Protein AF-A0A5R1NRC0-F1 (afdb_monomer)

Radius of gyration: 34.68 Å; Cα contacts (8 Å, |Δi|>4): 394; chains: 1; bounding box: 68×66×114 Å

Solvent-accessible surface area (backbone atoms only — not comparable to full-atom values): 12672 Å² total; per-residue (Å²): 134,88,75,91,70,83,81,40,69,46,76,45,58,54,57,31,54,65,39,65,62,16,72,41,76,51,77,46,78,46,78,45,78,41,76,35,96,76,67,74,40,77,55,42,42,22,35,49,55,81,31,32,69,34,73,36,71,48,53,40,70,75,33,79,41,81,91,32,34,34,34,31,32,31,43,13,4,52,9,60,59,2,31,29,40,38,41,43,49,91,81,19,25,36,34,85,92,64,56,60,35,41,42,29,32,29,48,12,4,42,13,36,51,5,33,31,39,37,40,40,41,38,39,60,45,76,35,80,59,82,79,74,79,76,77,73,79,74,78,74,78,76,77,78,81,77,90,72,83,88,80,84,89,82,83,88,86,90,82,87,81,89,82,88,82,88,88,80,89,88,84,83,88,87,80,87,83,86,85,85,86,88,86,85,88,86,83,78,81,82,79,78,84,82,81,89,82,82,84,84,88,78,136

pLDDT: mean 78.96, std 20.31, range [40.03, 98.5]

Structure (mmCIF, N/CA/C/O backbone):
data_AF-A0A5R1NRC0-F1
#
_entry.id   AF-A0A5R1NRC0-F1
#
loop_
_atom_site.group_PDB
_atom_site.id
_atom_site.type_symbol
_atom_s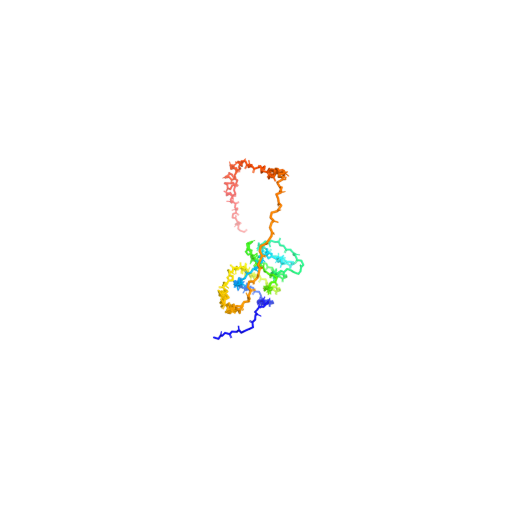ite.label_atom_id
_atom_site.label_alt_id
_atom_site.label_comp_id
_atom_site.label_asym_id
_atom_site.label_entity_id
_atom_site.label_seq_id
_atom_site.pdbx_PDB_ins_code
_atom_site.Cartn_x
_atom_site.Cartn_y
_atom_site.Cartn_z
_atom_site.occupancy
_atom_site.B_iso_or_equiv
_atom_site.auth_seq_id
_atom_site.auth_comp_id
_atom_site.auth_asym_id
_atom_site.auth_atom_id
_atom_site.pdbx_PDB_model_num
ATOM 1 N N . MET A 1 1 ? -20.583 -19.880 -3.029 1.00 40.03 1 MET A N 1
ATOM 2 C CA . MET A 1 1 ? -19.470 -20.574 -2.352 1.00 40.03 1 MET A CA 1
ATOM 3 C C . MET A 1 1 ? -19.170 -19.819 -1.074 1.00 40.03 1 MET A C 1
ATOM 5 O O . MET A 1 1 ? -18.737 -18.682 -1.168 1.00 40.03 1 MET A O 1
ATOM 9 N N . ASN A 1 2 ? -19.466 -20.393 0.092 1.00 48.88 2 ASN A N 1
ATOM 10 C CA . ASN A 1 2 ? -19.013 -19.821 1.358 1.00 48.88 2 ASN A CA 1
ATOM 11 C C . ASN A 1 2 ? -17.625 -20.392 1.646 1.00 48.88 2 ASN A C 1
ATOM 13 O O . ASN A 1 2 ? -17.483 -21.589 1.883 1.00 48.88 2 ASN A O 1
ATOM 17 N N . SER A 1 3 ? -16.602 -19.547 1.548 1.00 69.50 3 SER A N 1
ATOM 18 C CA . SER A 1 3 ? -15.267 -19.880 2.034 1.00 69.50 3 SER A CA 1
ATOM 19 C C . SER A 1 3 ? -15.282 -19.736 3.552 1.00 69.50 3 SER A C 1
ATOM 21 O O . SER A 1 3 ? -15.473 -18.637 4.060 1.00 69.50 3 SER A O 1
ATOM 23 N N . SER A 1 4 ? -15.069 -20.828 4.284 1.00 74.94 4 SER A N 1
ATOM 24 C CA . SER A 1 4 ? -14.873 -20.808 5.742 1.00 74.94 4 SER A CA 1
ATOM 25 C C . SER A 1 4 ? -13.458 -20.370 6.145 1.00 74.94 4 SER A C 1
ATOM 27 O O . SER A 1 4 ? -13.125 -20.334 7.328 1.00 74.94 4 SER A O 1
ATOM 29 N N . LYS A 1 5 ? -12.602 -20.038 5.168 1.00 81.06 5 LYS A N 1
ATOM 30 C CA . LYS A 1 5 ? -11.246 -19.554 5.413 1.00 81.06 5 LYS A CA 1
ATOM 31 C C . LYS A 1 5 ? -11.250 -18.039 5.568 1.00 81.06 5 LYS A C 1
ATOM 33 O O . LYS A 1 5 ? -11.512 -17.315 4.609 1.00 81.06 5 LYS A O 1
ATOM 38 N N . LEU A 1 6 ? -10.876 -17.586 6.762 1.00 85.12 6 LEU A N 1
ATOM 39 C CA . LEU A 1 6 ? -10.580 -16.187 7.035 1.00 85.12 6 LEU A CA 1
ATOM 40 C C . LEU A 1 6 ? -9.359 -15.745 6.217 1.00 85.12 6 LEU A C 1
ATOM 42 O O . LEU A 1 6 ? -8.282 -16.342 6.313 1.00 85.12 6 LEU A O 1
ATOM 46 N N . ILE A 1 7 ? -9.524 -14.699 5.415 1.00 87.38 7 ILE A N 1
ATOM 47 C CA . ILE A 1 7 ? -8.417 -14.057 4.706 1.00 87.38 7 ILE A CA 1
ATOM 48 C C . ILE A 1 7 ? -7.731 -13.133 5.704 1.00 87.38 7 ILE A C 1
ATOM 50 O O . ILE A 1 7 ? -8.384 -12.276 6.279 1.00 87.38 7 ILE A O 1
ATOM 54 N N . ARG A 1 8 ? -6.430 -13.330 5.925 1.00 91.75 8 ARG A N 1
ATOM 55 C CA . ARG A 1 8 ? -5.613 -12.505 6.835 1.00 91.75 8 ARG A CA 1
ATOM 56 C C . ARG A 1 8 ? -4.535 -11.707 6.119 1.00 91.75 8 ARG A C 1
ATOM 58 O O . ARG A 1 8 ? -3.976 -10.776 6.680 1.00 91.75 8 ARG A O 1
ATOM 65 N N . THR A 1 9 ? -4.239 -12.072 4.880 1.00 93.75 9 THR A N 1
ATOM 66 C CA . THR A 1 9 ? -3.185 -11.440 4.099 1.00 93.75 9 THR A CA 1
ATOM 67 C C . THR A 1 9 ? -3.650 -11.310 2.671 1.00 93.75 9 THR A C 1
ATOM 69 O O . THR A 1 9 ? -4.117 -12.277 2.067 1.00 93.75 9 THR A O 1
ATOM 72 N N . ILE A 1 10 ? -3.498 -10.106 2.145 1.00 96.44 10 ILE A N 1
ATOM 73 C CA . ILE A 1 10 ? -3.761 -9.776 0.758 1.00 96.44 10 ILE A CA 1
ATOM 74 C C . ILE A 1 10 ? -2.426 -9.367 0.165 1.00 96.44 10 ILE A C 1
ATOM 76 O O . ILE A 1 10 ? -1.807 -8.401 0.601 1.00 96.44 10 ILE A O 1
ATOM 80 N N . THR A 1 11 ? -1.945 -10.153 -0.790 1.00 97.38 11 THR A N 1
ATOM 81 C CA . THR A 1 11 ? -0.729 -9.841 -1.535 1.00 97.38 11 THR A CA 1
ATOM 82 C C . THR A 1 11 ? -1.091 -9.716 -2.996 1.00 97.38 11 THR A C 1
ATOM 84 O O . THR A 1 11 ? -1.564 -10.686 -3.586 1.00 97.38 11 THR A O 1
ATOM 87 N N . GLN A 1 12 ? -0.892 -8.534 -3.570 1.00 96.44 12 GLN A N 1
ATOM 88 C CA . GLN A 1 12 ? -1.254 -8.295 -4.960 1.00 96.44 12 GLN A CA 1
ATOM 89 C C . GLN A 1 12 ? -0.226 -7.447 -5.679 1.00 96.44 12 GLN A C 1
ATOM 91 O O . GLN A 1 12 ? 0.368 -6.530 -5.121 1.00 96.44 12 GLN A O 1
ATOM 96 N N . CYS A 1 13 ? -0.022 -7.777 -6.945 1.00 97.75 13 CYS A N 1
ATOM 97 C CA . CYS A 1 13 ? 0.780 -6.997 -7.872 1.00 97.75 13 CYS A CA 1
ATOM 98 C C . CYS A 1 13 ? 2.249 -6.795 -7.506 1.00 97.75 13 CYS A C 1
ATOM 100 O O . CYS A 1 13 ? 2.949 -6.120 -8.246 1.00 97.75 13 CYS A O 1
ATOM 102 N N . ASN A 1 14 ? 2.754 -7.406 -6.439 1.00 97.81 14 ASN A N 1
ATOM 103 C CA . ASN A 1 14 ? 4.174 -7.350 -6.125 1.00 97.81 14 ASN A CA 1
ATOM 104 C C . ASN A 1 14 ? 5.013 -7.905 -7.287 1.00 97.81 14 ASN A C 1
ATOM 106 O O . ASN A 1 14 ? 4.701 -8.961 -7.834 1.00 97.81 14 ASN A O 1
ATOM 110 N N . GLY A 1 15 ? 6.080 -7.192 -7.649 1.00 96.75 15 GLY A N 1
ATOM 111 C CA . GLY A 1 15 ? 6.990 -7.562 -8.732 1.00 96.75 15 GLY A CA 1
ATOM 112 C C . GLY A 1 15 ? 6.410 -7.401 -10.140 1.00 96.75 15 GLY A C 1
ATOM 113 O O . GLY A 1 15 ? 6.991 -7.924 -11.095 1.00 96.75 15 GLY A O 1
ATOM 114 N N . SER A 1 16 ? 5.272 -6.722 -10.295 1.00 95.62 16 SER A N 1
ATOM 115 C CA . SER A 1 16 ? 4.565 -6.691 -11.578 1.00 95.62 16 SER A CA 1
ATOM 116 C C . SER A 1 16 ? 5.216 -5.750 -12.589 1.00 95.62 16 SER A C 1
ATOM 118 O O . SER A 1 16 ? 5.736 -4.695 -12.236 1.00 95.62 16 SER A O 1
ATOM 120 N N . ILE A 1 17 ? 5.157 -6.158 -13.862 1.00 88.12 17 ILE A N 1
ATOM 121 C CA . ILE A 1 17 ? 5.417 -5.347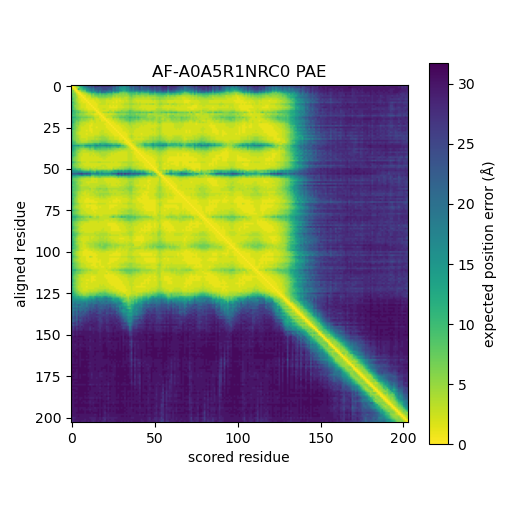 -15.067 1.00 88.12 17 ILE A CA 1
ATOM 122 C C . ILE A 1 17 ? 6.708 -4.511 -14.985 1.00 88.12 17 ILE A C 1
ATOM 124 O O . ILE A 1 17 ? 6.725 -3.310 -15.214 1.00 88.12 17 ILE A O 1
ATOM 128 N N . ASN A 1 18 ? 7.836 -5.167 -14.704 1.00 91.19 18 ASN A N 1
ATOM 129 C CA . ASN A 1 18 ? 9.167 -4.547 -14.665 1.00 91.19 18 ASN A CA 1
ATOM 130 C C . ASN A 1 18 ? 9.791 -4.351 -16.067 1.00 91.19 18 ASN A C 1
ATOM 132 O O . ASN A 1 18 ? 10.959 -4.658 -16.294 1.00 91.19 18 ASN A O 1
ATOM 136 N N . VAL A 1 19 ? 9.000 -3.860 -17.020 1.00 92.31 19 VAL A N 1
ATOM 137 C CA . VAL A 1 19 ? 9.433 -3.494 -18.379 1.00 92.31 19 VAL A CA 1
ATOM 138 C C . VAL A 1 19 ? 9.250 -1.992 -18.586 1.00 92.31 19 VAL A C 1
ATOM 140 O O . VAL A 1 19 ? 8.534 -1.351 -17.823 1.00 92.31 19 VAL A O 1
ATOM 143 N N . GLY A 1 20 ? 9.917 -1.405 -19.584 1.00 91.56 20 GLY A N 1
ATOM 144 C CA . GLY A 1 20 ? 9.724 0.015 -19.905 1.00 91.56 20 GLY A CA 1
ATOM 145 C C . GLY A 1 20 ? 8.289 0.309 -20.354 1.00 91.56 20 GLY A C 1
ATOM 146 O O . GLY A 1 20 ? 7.707 -0.488 -21.088 1.00 91.56 20 GLY A O 1
ATOM 147 N N . GLY A 1 21 ? 7.731 1.438 -19.913 1.00 90.25 21 GLY A N 1
ATOM 148 C CA . GLY A 1 21 ? 6.339 1.824 -20.166 1.00 90.25 21 GLY A CA 1
ATOM 149 C C . GLY A 1 21 ? 5.311 0.939 -19.454 1.00 90.25 21 GLY A C 1
ATOM 150 O O . GLY A 1 21 ? 4.176 0.836 -19.911 1.00 90.25 21 GLY A O 1
ATOM 151 N N . GLY A 1 22 ? 5.721 0.219 -18.407 1.00 92.12 22 GLY A N 1
ATOM 152 C CA . GLY A 1 22 ? 4.876 -0.726 -17.689 1.00 92.12 22 GLY A CA 1
ATOM 153 C C . GLY A 1 22 ? 3.960 -0.045 -16.677 1.00 92.12 22 GLY A C 1
ATOM 154 O O . GLY A 1 22 ? 4.415 0.783 -15.895 1.00 92.12 22 GLY A O 1
ATOM 155 N N . ASN A 1 23 ? 2.685 -0.438 -16.624 1.00 93.69 23 ASN A N 1
ATOM 156 C CA . ASN A 1 23 ? 1.719 0.161 -15.699 1.00 93.69 23 ASN A CA 1
ATOM 157 C C . ASN A 1 23 ? 1.153 -0.898 -14.751 1.00 93.69 23 ASN A C 1
ATOM 159 O O . ASN A 1 23 ? 0.483 -1.829 -15.189 1.00 93.69 23 ASN A O 1
ATOM 163 N N . THR A 1 24 ? 1.387 -0.734 -13.450 1.00 96.50 24 THR A N 1
ATOM 164 C CA . THR A 1 24 ? 0.819 -1.588 -12.399 1.00 96.50 24 THR A CA 1
ATOM 165 C C . THR A 1 24 ? -0.235 -0.787 -11.651 1.00 96.50 24 THR A C 1
ATOM 167 O O . THR A 1 24 ? 0.105 0.221 -11.038 1.00 96.50 24 THR A O 1
ATOM 170 N N . ILE A 1 25 ? -1.496 -1.227 -11.702 1.00 97.12 25 ILE A N 1
ATOM 171 C CA . ILE A 1 25 ? -2.630 -0.529 -11.079 1.00 97.12 25 ILE A CA 1
ATOM 172 C C . ILE A 1 25 ? -3.427 -1.513 -10.233 1.00 97.12 25 ILE A C 1
ATOM 174 O O . ILE A 1 25 ? -4.019 -2.445 -10.784 1.00 97.12 25 ILE A O 1
ATOM 178 N N . CYS A 1 26 ? -3.422 -1.341 -8.909 1.00 98.06 26 CYS A N 1
ATOM 179 C CA . CYS A 1 26 ? -4.012 -2.320 -7.995 1.00 98.06 26 CYS A CA 1
ATOM 180 C C . CYS A 1 26 ? -4.703 -1.669 -6.794 1.00 98.06 26 CYS A C 1
ATOM 182 O O . CYS A 1 26 ? -4.107 -0.901 -6.042 1.00 98.06 26 CYS A O 1
ATOM 184 N N . THR A 1 27 ? -5.968 -2.027 -6.580 1.00 97.88 27 THR A N 1
ATOM 185 C CA . THR A 1 27 ? -6.798 -1.489 -5.496 1.00 97.88 27 THR A CA 1
ATOM 186 C C . THR A 1 27 ? -7.242 -2.610 -4.571 1.00 97.88 27 THR A C 1
ATOM 188 O O . THR A 1 27 ? -7.680 -3.660 -5.036 1.00 97.88 27 THR A O 1
ATOM 191 N N . VAL A 1 28 ? -7.127 -2.392 -3.263 1.00 97.44 28 VAL A N 1
ATOM 192 C CA . VAL A 1 28 ? -7.665 -3.275 -2.224 1.00 97.44 28 VAL A CA 1
ATOM 193 C C . VAL A 1 28 ? -8.658 -2.507 -1.383 1.00 97.44 28 VAL A C 1
ATOM 195 O O . VAL A 1 28 ? -8.317 -1.485 -0.797 1.00 97.44 28 VAL A O 1
ATOM 198 N N . THR A 1 29 ? -9.857 -3.062 -1.263 1.00 96.12 29 THR A N 1
ATOM 199 C CA . THR A 1 29 ? -10.864 -2.613 -0.305 1.00 96.12 29 THR A CA 1
ATOM 200 C C . THR A 1 29 ? -11.254 -3.798 0.565 1.00 96.12 29 THR A C 1
ATOM 202 O O . THR A 1 29 ? -11.633 -4.855 0.057 1.00 96.12 29 THR A O 1
ATOM 205 N N . VAL A 1 30 ? -11.157 -3.632 1.882 1.00 95.25 30 VAL A N 1
ATOM 206 C CA . VAL A 1 30 ? -11.529 -4.646 2.872 1.00 95.25 30 VAL A CA 1
ATOM 207 C C . VAL A 1 30 ? -12.542 -4.058 3.836 1.00 95.25 30 VAL A C 1
ATOM 209 O O . VAL A 1 30 ? -12.252 -3.086 4.527 1.00 95.25 30 VAL A O 1
ATOM 212 N N . ASN A 1 31 ? -13.699 -4.708 3.933 1.00 92.88 31 ASN A N 1
ATOM 213 C CA . ASN A 1 31 ? -14.711 -4.419 4.940 1.00 92.88 31 ASN A CA 1
ATOM 214 C C . ASN A 1 31 ? -14.790 -5.603 5.895 1.00 92.88 31 ASN A C 1
ATOM 216 O O . ASN A 1 31 ? -15.276 -6.675 5.535 1.00 92.88 31 ASN A O 1
ATOM 220 N N . ASN A 1 32 ? -14.292 -5.414 7.108 1.00 88.94 32 ASN A N 1
ATOM 221 C CA . ASN A 1 32 ? -14.346 -6.419 8.148 1.00 88.94 32 ASN A CA 1
ATOM 222 C C . ASN A 1 32 ? -15.573 -6.181 9.030 1.00 88.94 32 ASN A C 1
ATOM 224 O O . ASN A 1 32 ? -15.642 -5.177 9.733 1.0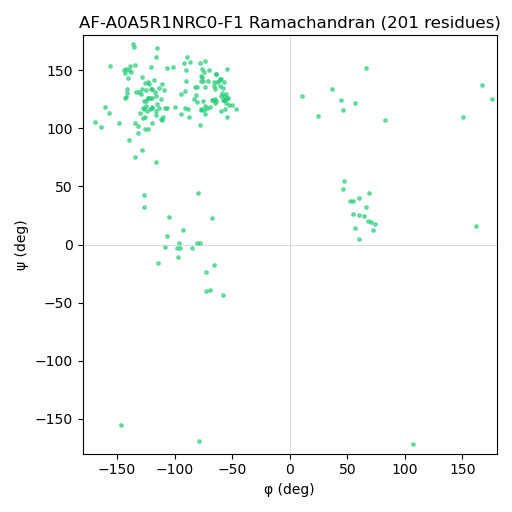0 88.94 32 ASN A O 1
ATOM 228 N N . HIS A 1 33 ? -16.545 -7.087 8.977 1.00 89.69 33 HIS A N 1
ATOM 229 C CA . HIS A 1 33 ? -17.748 -7.023 9.802 1.00 89.69 33 HIS A CA 1
ATOM 230 C C . HIS A 1 33 ? -17.574 -7.961 10.994 1.00 89.69 33 HIS A C 1
ATOM 232 O O . HIS A 1 33 ? -17.433 -9.170 10.811 1.00 89.69 33 HIS A O 1
ATOM 238 N N . ILE A 1 34 ? -17.597 -7.413 12.205 1.00 89.19 34 ILE A N 1
ATOM 239 C CA . ILE A 1 34 ? -17.367 -8.166 13.439 1.00 89.19 34 ILE A CA 1
ATOM 240 C C . ILE A 1 34 ? -18.590 -8.028 14.328 1.00 89.19 34 ILE A C 1
ATOM 242 O O . ILE A 1 34 ? -19.000 -6.918 14.643 1.00 89.19 34 ILE A O 1
ATOM 246 N N . THR A 1 35 ? -19.161 -9.147 14.758 1.00 89.50 35 THR A N 1
ATOM 247 C CA . THR A 1 35 ? -20.241 -9.175 15.751 1.00 89.50 35 THR A CA 1
ATOM 248 C C . THR A 1 35 ? -19.671 -9.301 17.161 1.00 89.50 35 THR A C 1
ATOM 250 O O . THR A 1 35 ? -18.852 -10.185 17.409 1.00 89.50 35 THR A O 1
ATOM 253 N N . GLY A 1 36 ? -20.146 -8.474 18.092 1.00 84.12 36 GLY A N 1
ATOM 254 C CA . GLY A 1 36 ? -19.697 -8.448 19.485 1.00 84.12 36 GLY A CA 1
ATOM 255 C C . GLY A 1 36 ? -18.843 -7.226 19.820 1.00 84.12 36 GLY A C 1
ATOM 256 O O . GLY A 1 36 ? -18.747 -6.277 19.045 1.00 84.12 36 GLY A O 1
ATOM 257 N N . ALA A 1 37 ? -18.249 -7.222 21.014 1.00 78.88 37 ALA A N 1
ATOM 258 C CA . ALA A 1 37 ? -17.363 -6.142 21.431 1.00 78.88 37 ALA A CA 1
ATOM 259 C C . ALA A 1 37 ? -16.023 -6.250 20.684 1.00 78.88 37 ALA A C 1
ATOM 261 O O . ALA A 1 37 ? -15.316 -7.245 20.818 1.00 78.88 37 ALA A O 1
ATOM 262 N N . THR A 1 38 ? -15.679 -5.223 19.912 1.00 88.25 38 THR A N 1
ATOM 263 C CA . THR A 1 38 ? -14.382 -5.079 19.236 1.00 88.25 38 THR A CA 1
ATOM 264 C C . THR A 1 38 ? -13.925 -3.630 19.337 1.00 88.25 38 THR A C 1
ATOM 266 O O . THR A 1 38 ? -14.745 -2.714 19.450 1.00 88.25 38 THR A O 1
ATOM 269 N N . THR A 1 39 ? -12.616 -3.415 19.294 1.00 89.12 39 THR A N 1
ATOM 270 C CA . THR A 1 39 ? -12.016 -2.085 19.237 1.00 89.12 39 THR A CA 1
ATOM 271 C C . THR A 1 39 ? -11.286 -1.923 17.910 1.00 89.12 39 THR A C 1
ATOM 273 O O . THR A 1 39 ? -10.367 -2.669 17.574 1.00 89.12 39 THR A O 1
ATOM 276 N N . ALA A 1 40 ? -11.707 -0.927 17.134 1.00 92.94 40 ALA A N 1
ATOM 277 C CA . ALA A 1 40 ? -11.003 -0.534 15.926 1.00 92.94 40 ALA A CA 1
ATOM 278 C C . ALA A 1 40 ? -9.832 0.389 16.287 1.00 92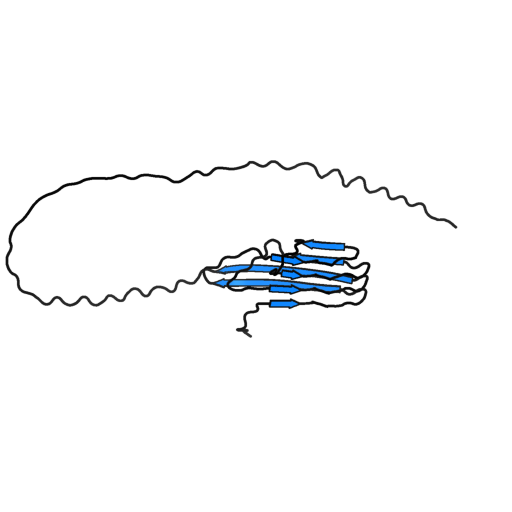.94 40 ALA A C 1
ATOM 280 O O . ALA A 1 40 ? -9.977 1.319 17.080 1.00 92.94 40 ALA A O 1
ATOM 281 N N . SER A 1 41 ? -8.678 0.138 15.683 1.00 94.94 41 SER A N 1
ATOM 282 C CA . SER A 1 41 ? -7.482 0.974 15.768 1.00 94.94 41 SER A CA 1
ATOM 283 C C . SER A 1 41 ? -7.082 1.459 14.372 1.00 94.94 41 SER A C 1
ATOM 285 O O .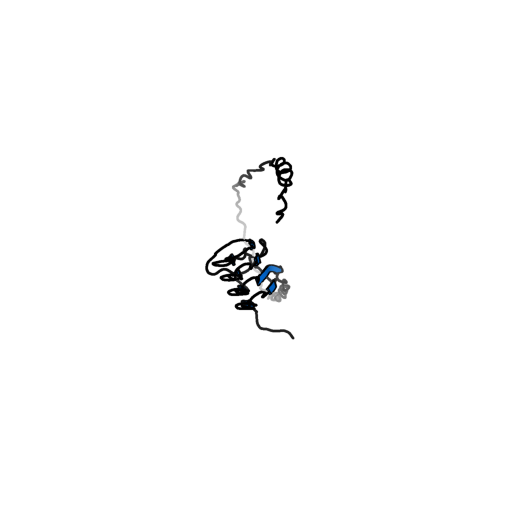 SER A 1 41 ? -7.377 0.772 13.390 1.00 94.94 41 SER A O 1
ATOM 287 N N . PRO A 1 42 ? -6.410 2.616 14.243 1.00 96.56 42 PRO A N 1
ATOM 288 C CA . PRO A 1 42 ? -5.879 3.069 12.961 1.00 96.56 42 PRO A CA 1
ATOM 289 C C . PRO A 1 42 ? -4.917 2.042 12.351 1.00 96.56 42 PRO A C 1
ATOM 291 O O . PRO A 1 42 ? -4.099 1.453 13.060 1.00 96.56 42 PRO A O 1
ATOM 294 N N . ALA A 1 43 ? -4.994 1.843 11.037 1.00 97.19 43 ALA A N 1
ATOM 295 C CA . ALA A 1 43 ? -4.032 1.018 10.317 1.00 97.19 43 ALA A CA 1
ATOM 296 C C . ALA A 1 43 ? -2.664 1.715 10.245 1.00 97.19 43 ALA A C 1
ATOM 298 O O . ALA A 1 43 ? -2.578 2.924 10.018 1.00 97.19 43 ALA A O 1
ATOM 299 N N . THR A 1 44 ? -1.583 0.950 10.392 1.00 97.88 44 THR A N 1
ATOM 300 C CA . THR A 1 44 ? -0.219 1.455 10.183 1.00 97.88 44 THR A CA 1
ATOM 301 C C . THR A 1 44 ? 0.207 1.275 8.729 1.00 97.88 44 THR A C 1
ATOM 303 O O . THR A 1 44 ? -0.246 0.352 8.044 1.00 97.88 44 THR A O 1
ATOM 306 N N . VAL A 1 45 ? 1.078 2.163 8.242 1.00 98.50 45 VAL A N 1
ATOM 307 C CA . VAL A 1 45 ? 1.468 2.223 6.827 1.00 98.50 45 VAL A CA 1
ATOM 308 C C . VAL A 1 45 ? 2.989 2.220 6.678 1.00 98.50 45 VAL A C 1
ATOM 310 O O . VAL A 1 45 ? 3.703 2.972 7.339 1.00 98.50 45 VAL A O 1
ATOM 313 N N . ASN A 1 46 ? 3.470 1.390 5.760 1.00 98.19 46 ASN A N 1
ATOM 314 C CA . ASN A 1 46 ? 4.834 1.380 5.261 1.00 98.19 46 ASN A CA 1
ATOM 315 C C . ASN A 1 46 ? 4.796 1.485 3.741 1.00 98.19 46 ASN A C 1
ATOM 317 O O . ASN A 1 46 ? 4.541 0.488 3.061 1.00 98.19 46 ASN A O 1
ATOM 321 N N . GLN A 1 47 ? 5.007 2.678 3.198 1.00 97.75 47 GLN A N 1
ATOM 322 C CA . GLN A 1 47 ? 4.941 2.850 1.757 1.00 97.75 47 GLN A CA 1
ATOM 323 C C . GLN A 1 47 ? 6.007 3.763 1.189 1.00 97.75 47 GLN A C 1
ATOM 325 O O . GLN A 1 47 ? 6.446 4.720 1.826 1.00 97.75 47 GLN A O 1
ATOM 330 N N . CYS A 1 48 ? 6.362 3.467 -0.059 1.00 96.88 48 CYS A N 1
ATOM 331 C CA . CYS A 1 48 ? 7.283 4.253 -0.870 1.00 96.88 48 CYS A CA 1
ATOM 332 C C . CYS A 1 48 ? 8.719 4.312 -0.339 1.00 96.88 48 CYS A C 1
ATOM 334 O O . CYS A 1 48 ? 9.485 5.216 -0.673 1.00 96.88 48 CYS A O 1
ATOM 336 N N . VAL A 1 49 ? 9.119 3.316 0.451 1.00 96.75 49 VAL A N 1
ATOM 337 C CA . VAL A 1 49 ? 10.509 3.154 0.873 1.00 96.75 49 VAL A CA 1
ATOM 338 C C . VAL A 1 49 ? 11.351 2.755 -0.337 1.00 96.75 49 VAL A C 1
ATOM 340 O O . VAL A 1 49 ? 11.141 1.699 -0.936 1.00 96.75 49 VAL A O 1
ATOM 343 N N . GLY A 1 50 ? 12.320 3.603 -0.690 1.00 95.00 50 GLY A N 1
ATOM 344 C CA . GLY A 1 50 ? 13.245 3.351 -1.799 1.00 95.00 50 GLY A CA 1
ATOM 345 C C . GLY A 1 50 ? 12.580 3.335 -3.179 1.00 95.00 50 GLY A C 1
ATOM 346 O O . GLY A 1 50 ? 13.010 2.560 -4.032 1.00 95.00 50 GLY A O 1
ATOM 347 N N . SER A 1 51 ? 11.529 4.135 -3.363 1.00 94.81 51 SER A N 1
ATOM 348 C CA . SER A 1 51 ? 10.747 4.260 -4.602 1.00 94.81 51 SER A CA 1
ATOM 349 C C . SER A 1 51 ? 10.876 5.648 -5.217 1.00 94.81 51 SER A C 1
ATOM 351 O O . SER A 1 51 ? 11.351 6.576 -4.562 1.00 94.81 51 SER A O 1
ATOM 353 N N . GLY A 1 52 ? 10.399 5.801 -6.455 1.00 81.50 52 GLY A N 1
ATOM 354 C CA . GLY A 1 52 ? 10.265 7.112 -7.093 1.00 81.50 52 GLY A CA 1
ATOM 355 C C . GLY A 1 52 ? 11.601 7.766 -7.431 1.00 81.50 52 GLY A C 1
ATOM 356 O O . GLY A 1 52 ? 11.779 8.960 -7.211 1.00 81.50 52 GLY A O 1
ATOM 357 N N . ALA A 1 53 ? 12.546 7.008 -7.994 1.00 77.31 53 ALA A N 1
ATOM 358 C CA . ALA A 1 53 ? 13.805 7.541 -8.533 1.00 77.31 53 ALA A CA 1
ATOM 359 C C . ALA A 1 53 ? 13.612 8.426 -9.798 1.00 77.31 53 ALA A C 1
ATOM 361 O O . ALA A 1 53 ? 14.516 8.556 -10.625 1.00 77.31 53 ALA A O 1
ATOM 362 N N . SER A 1 54 ? 12.421 8.991 -9.985 1.00 67.75 54 SER A N 1
ATOM 363 C CA . SER A 1 54 ? 11.850 9.402 -11.265 1.00 67.75 54 SER A CA 1
ATOM 364 C C . SER A 1 54 ? 10.970 10.660 -11.135 1.00 67.75 54 SER A C 1
ATOM 366 O O . SER A 1 54 ? 11.239 11.506 -10.287 1.00 67.75 54 SER A O 1
ATOM 368 N N . THR A 1 55 ? 10.011 10.868 -12.041 1.00 83.31 55 THR A N 1
ATOM 369 C CA . THR A 1 55 ? 9.330 12.154 -12.274 1.00 83.31 55 THR A CA 1
ATOM 370 C C . THR A 1 55 ? 8.345 12.553 -11.182 1.00 83.31 55 THR A C 1
ATOM 372 O O . THR A 1 55 ? 8.325 13.728 -10.812 1.00 83.31 55 THR A O 1
ATOM 375 N N . GLU A 1 56 ? 7.572 11.608 -10.647 1.00 92.25 56 GLU A N 1
ATOM 376 C CA . GLU A 1 56 ? 6.570 11.884 -9.617 1.00 92.25 56 GLU A CA 1
ATOM 377 C C . GLU A 1 56 ? 6.507 10.774 -8.559 1.00 92.25 56 GLU A C 1
ATOM 379 O O . GLU A 1 56 ? 6.475 9.580 -8.867 1.00 92.25 56 GLU A O 1
ATOM 384 N N . LEU A 1 57 ? 6.487 11.186 -7.288 1.00 95.12 57 LEU A N 1
ATOM 385 C CA . LEU A 1 57 ? 6.294 10.319 -6.130 1.00 95.12 57 LEU A CA 1
ATOM 386 C C . LEU A 1 57 ? 5.229 10.942 -5.226 1.00 95.12 57 LEU A C 1
ATOM 388 O O . LEU A 1 57 ? 5.512 11.880 -4.479 1.00 95.12 57 LEU A O 1
ATOM 392 N N . ASP A 1 58 ? 4.014 10.409 -5.285 1.00 95.88 58 ASP A N 1
ATOM 393 C CA . ASP A 1 58 ? 2.886 10.832 -4.462 1.00 95.88 58 ASP A CA 1
ATOM 394 C C . ASP A 1 58 ? 2.398 9.663 -3.605 1.00 95.88 58 ASP A C 1
ATOM 396 O O . ASP A 1 58 ? 1.745 8.724 -4.070 1.00 95.88 58 ASP A O 1
ATOM 400 N N . CYS A 1 59 ? 2.737 9.728 -2.319 1.00 96.62 59 CYS A N 1
ATOM 401 C CA . CYS A 1 59 ? 2.382 8.711 -1.347 1.00 96.62 59 CYS A CA 1
ATOM 402 C C . CYS A 1 59 ? 1.634 9.332 -0.176 1.00 96.62 59 CYS A C 1
ATOM 404 O O . CYS A 1 59 ? 2.175 10.162 0.557 1.00 96.62 59 CYS A O 1
ATOM 406 N N . VAL A 1 60 ? 0.393 8.895 0.034 1.00 96.44 60 VAL A N 1
ATOM 407 C CA . VAL A 1 60 ? -0.476 9.425 1.090 1.00 96.44 60 VAL A CA 1
ATOM 408 C C . VAL A 1 60 ? -1.031 8.285 1.943 1.00 96.44 60 VAL A C 1
ATOM 410 O O . VAL A 1 60 ? -1.751 7.454 1.400 1.00 96.44 60 VAL A O 1
ATOM 413 N N . PRO A 1 61 ? -0.724 8.215 3.250 1.00 96.81 61 PRO A N 1
ATOM 414 C CA . PRO A 1 61 ? 0.286 9.002 3.962 1.00 96.81 61 PRO A CA 1
ATOM 415 C C . PRO A 1 61 ? 1.711 8.493 3.669 1.00 96.81 61 PRO A C 1
ATOM 417 O O . PRO A 1 61 ? 1.931 7.290 3.557 1.00 96.81 61 PRO A O 1
ATOM 420 N N . LEU A 1 62 ? 2.711 9.373 3.584 1.00 95.25 62 LEU A N 1
ATOM 421 C CA . LEU A 1 62 ? 4.112 8.944 3.482 1.00 95.25 62 LEU A CA 1
ATOM 422 C C . LEU A 1 62 ? 4.616 8.512 4.865 1.00 95.25 62 LEU A C 1
ATOM 424 O O . LEU A 1 62 ? 4.880 9.361 5.713 1.00 95.25 62 LEU A O 1
ATOM 428 N N . GLN A 1 63 ? 4.705 7.204 5.107 1.00 95.88 63 GLN A N 1
ATOM 429 C CA . GLN A 1 63 ? 5.091 6.601 6.389 1.00 95.88 63 GLN A CA 1
ATOM 430 C C . GLN A 1 63 ? 5.966 5.361 6.152 1.00 95.88 63 GLN A C 1
ATOM 432 O O . GLN A 1 63 ? 5.812 4.685 5.136 1.00 95.88 63 GLN A O 1
ATOM 437 N N . ASN A 1 64 ? 6.863 5.054 7.094 1.00 96.19 64 ASN A N 1
ATOM 438 C CA . ASN A 1 64 ? 7.800 3.925 7.024 1.00 96.19 64 ASN A CA 1
ATOM 439 C C . ASN A 1 64 ? 7.725 3.023 8.270 1.00 96.19 64 ASN A C 1
ATOM 441 O O . ASN A 1 64 ? 8.744 2.625 8.836 1.00 96.19 64 ASN A O 1
ATOM 445 N N . THR A 1 65 ? 6.515 2.735 8.744 1.00 97.56 65 THR A N 1
ATOM 446 C CA . THR A 1 65 ? 6.336 1.962 9.975 1.00 97.56 65 THR A CA 1
ATOM 447 C C . THR A 1 65 ? 6.807 0.513 9.796 1.00 97.56 65 THR A C 1
ATOM 449 O O . THR A 1 65 ? 6.333 -0.199 8.917 1.00 97.56 65 THR A O 1
ATOM 452 N N . THR A 1 66 ? 7.721 0.039 10.642 1.00 96.19 66 THR A N 1
ATOM 453 C CA . THR A 1 66 ? 8.092 -1.386 10.679 1.00 96.19 66 THR A CA 1
ATOM 454 C C . THR A 1 66 ? 6.877 -2.239 11.052 1.00 96.19 66 THR A C 1
ATOM 456 O O . THR A 1 66 ? 6.079 -1.829 11.891 1.00 96.19 66 THR A O 1
ATOM 459 N N . ASP A 1 67 ? 6.727 -3.409 10.425 1.00 94.62 67 ASP A N 1
ATOM 460 C CA . ASP A 1 67 ? 5.603 -4.335 10.650 1.00 94.62 67 ASP A CA 1
ATOM 461 C C . ASP A 1 67 ? 4.218 -3.693 10.445 1.00 94.62 67 ASP A C 1
ATOM 463 O O . ASP A 1 67 ? 3.251 -3.969 11.158 1.00 94.62 67 ASP A O 1
ATOM 467 N N . ALA A 1 68 ? 4.121 -2.809 9.447 1.00 97.38 68 ALA A N 1
ATOM 468 C CA . ALA A 1 68 ? 2.887 -2.113 9.127 1.00 97.38 68 ALA A CA 1
ATOM 469 C C . ALA A 1 68 ? 1.761 -3.042 8.649 1.00 97.38 68 ALA A C 1
ATOM 471 O O . ALA A 1 68 ? 1.982 -4.003 7.908 1.00 97.38 68 ALA A O 1
ATOM 472 N N . THR A 1 69 ? 0.522 -2.671 8.982 1.00 97.69 69 THR A N 1
ATOM 473 C CA . THR A 1 69 ? -0.701 -3.300 8.466 1.00 97.69 69 THR A CA 1
ATOM 474 C C . THR A 1 69 ? -0.766 -3.237 6.940 1.00 97.69 69 THR A C 1
ATOM 476 O O . THR A 1 69 ? -1.112 -4.221 6.286 1.00 97.69 69 THR A O 1
ATOM 479 N N . VAL A 1 70 ? -0.425 -2.080 6.367 1.00 98.31 70 VAL A N 1
ATOM 480 C CA . VAL A 1 70 ? -0.360 -1.864 4.922 1.00 98.31 70 VAL A CA 1
ATOM 481 C C . VAL A 1 70 ? 1.086 -1.612 4.529 1.00 98.31 70 VAL A C 1
ATOM 483 O O . VAL A 1 70 ? 1.686 -0.627 4.948 1.00 98.31 70 VAL A O 1
ATOM 486 N N . THR A 1 71 ? 1.637 -2.489 3.698 1.00 98.44 71 THR A N 1
ATOM 487 C CA . THR A 1 71 ? 2.957 -2.333 3.091 1.00 98.44 71 THR A CA 1
ATOM 488 C C . THR A 1 71 ? 2.794 -2.221 1.582 1.00 98.44 71 THR A C 1
ATOM 490 O O . THR A 1 71 ? 2.416 -3.200 0.938 1.00 98.44 71 THR A O 1
ATOM 493 N N . GLN A 1 72 ? 3.060 -1.056 0.990 1.00 98.06 72 GLN A N 1
ATOM 494 C CA . GLN A 1 72 ? 2.838 -0.891 -0.446 1.00 98.06 72 GLN A CA 1
ATOM 495 C C . GLN A 1 72 ? 3.845 -0.009 -1.169 1.00 98.06 72 GLN A C 1
ATOM 497 O O . GLN A 1 72 ? 4.387 0.940 -0.616 1.00 98.06 72 GLN A O 1
ATOM 502 N N . CYS A 1 73 ? 4.063 -0.316 -2.445 1.00 97.69 73 CYS A N 1
ATOM 503 C CA . CYS A 1 73 ? 4.908 0.468 -3.341 1.00 97.69 73 CYS A CA 1
ATOM 504 C C . CYS A 1 73 ? 6.336 0.711 -2.846 1.00 97.69 73 CYS A C 1
ATOM 506 O O . CYS A 1 73 ? 6.937 1.708 -3.226 1.00 97.69 73 CYS A O 1
ATOM 508 N N . ASN A 1 74 ? 6.896 -0.151 -2.004 1.00 97.69 74 ASN A N 1
ATOM 509 C CA . ASN A 1 74 ? 8.308 -0.126 -1.648 1.00 97.69 74 ASN A CA 1
ATOM 510 C C . ASN A 1 74 ? 9.135 -0.656 -2.822 1.00 97.69 74 ASN A C 1
ATOM 512 O O . ASN A 1 74 ? 8.773 -1.658 -3.443 1.00 97.69 74 ASN A O 1
ATOM 516 N N . ASN A 1 75 ? 10.234 0.027 -3.134 1.00 97.00 75 ASN A N 1
ATOM 517 C CA . ASN A 1 75 ? 11.088 -0.241 -4.290 1.00 97.00 75 ASN A CA 1
ATOM 518 C C . ASN A 1 75 ? 10.340 -0.312 -5.636 1.00 97.00 75 ASN A C 1
ATOM 520 O O . ASN A 1 75 ? 10.664 -1.137 -6.492 1.00 97.00 75 ASN A O 1
ATOM 524 N N . ALA A 1 76 ? 9.337 0.540 -5.822 1.00 96.06 76 ALA A N 1
ATOM 525 C CA . ALA A 1 76 ? 8.517 0.593 -7.025 1.00 96.06 76 ALA A CA 1
ATOM 526 C C . ALA A 1 76 ? 8.860 1.824 -7.882 1.00 96.06 76 ALA A C 1
ATOM 528 O O . ALA A 1 76 ? 9.302 2.848 -7.355 1.00 96.06 76 ALA A O 1
ATOM 529 N N . GLY A 1 77 ? 8.653 1.725 -9.199 1.00 94.75 77 GLY A N 1
ATOM 530 C CA . GLY A 1 77 ? 8.816 2.856 -10.118 1.00 94.75 77 GLY A CA 1
ATOM 531 C C . GLY A 1 77 ? 10.224 3.458 -10.133 1.00 94.75 77 GLY A C 1
ATOM 532 O O . GLY A 1 77 ? 10.368 4.671 -10.161 1.00 94.75 77 GLY A O 1
ATOM 533 N N . ASN A 1 78 ? 11.280 2.641 -10.072 1.00 94.12 78 ASN A N 1
ATOM 534 C CA . ASN A 1 78 ? 12.660 3.152 -10.054 1.00 94.12 78 ASN A CA 1
ATOM 535 C C . ASN A 1 78 ? 13.253 3.441 -11.444 1.00 94.12 78 ASN A C 1
ATOM 537 O O . AS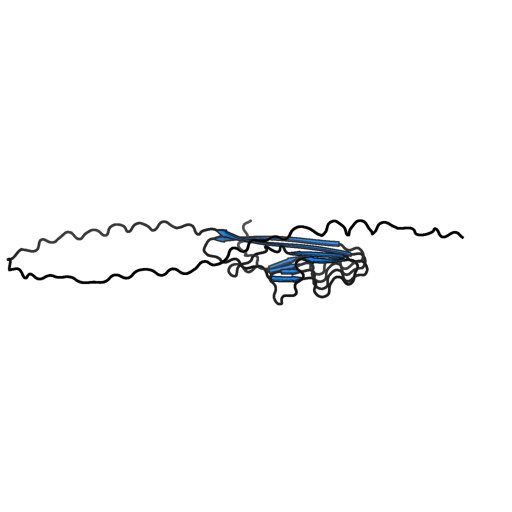N A 1 78 ? 14.391 3.896 -11.551 1.00 94.12 78 ASN A O 1
ATOM 541 N N . GLY A 1 79 ? 12.516 3.153 -12.517 1.00 92.06 79 GLY A N 1
ATOM 542 C CA . GLY A 1 79 ? 12.960 3.448 -13.874 1.00 92.06 79 GLY A CA 1
ATOM 543 C C . GLY A 1 79 ? 12.874 4.941 -14.192 1.00 92.06 79 GLY A C 1
ATOM 544 O O . GLY A 1 79 ? 11.989 5.642 -13.711 1.00 92.06 79 GLY A O 1
ATOM 545 N N . GLY A 1 80 ? 13.770 5.443 -15.046 1.00 90.88 80 GLY A N 1
ATOM 546 C CA . GLY A 1 80 ? 13.759 6.855 -15.446 1.00 90.88 80 GLY A CA 1
ATOM 547 C C . GLY A 1 80 ? 12.420 7.272 -16.067 1.00 90.88 80 GLY A C 1
ATOM 548 O O . GLY A 1 80 ? 11.942 6.612 -16.987 1.00 90.88 80 GLY A O 1
ATOM 549 N N . GLY A 1 81 ? 11.822 8.357 -15.566 1.00 90.19 81 GLY A N 1
ATOM 550 C CA . GLY A 1 81 ? 10.515 8.855 -16.018 1.00 90.19 81 GLY A CA 1
ATOM 551 C C . GLY A 1 81 ? 9.309 8.036 -15.550 1.00 90.19 81 GLY A C 1
ATOM 552 O O . GLY A 1 81 ? 8.264 8.113 -16.181 1.00 90.19 81 GLY A O 1
ATOM 553 N N . ALA A 1 82 ? 9.464 7.199 -14.522 1.00 93.38 82 ALA A N 1
ATOM 554 C CA . ALA A 1 82 ? 8.337 6.542 -13.880 1.00 93.38 82 ALA A CA 1
ATOM 555 C C . ALA A 1 82 ? 7.563 7.463 -12.916 1.00 93.38 82 ALA A C 1
ATOM 557 O O . ALA A 1 82 ? 8.130 8.393 -12.344 1.00 93.38 82 ALA A O 1
ATOM 558 N N . ASP A 1 83 ? 6.300 7.142 -12.667 1.00 94.81 83 ASP A N 1
ATOM 559 C CA . ASP A 1 83 ? 5.459 7.813 -11.675 1.00 94.81 83 ASP A CA 1
ATOM 560 C C . ASP A 1 83 ? 4.932 6.796 -10.657 1.00 94.81 83 ASP A C 1
ATOM 562 O O . ASP A 1 83 ? 4.533 5.681 -11.010 1.00 94.81 83 ASP A O 1
ATOM 566 N N . VAL A 1 84 ? 4.940 7.173 -9.379 1.00 96.69 84 VAL A N 1
ATOM 567 C CA . VAL A 1 84 ? 4.479 6.334 -8.267 1.00 96.69 84 VAL A CA 1
ATOM 568 C C . VAL A 1 84 ? 3.399 7.076 -7.491 1.00 96.69 84 VAL A C 1
ATOM 570 O O . VAL A 1 84 ? 3.677 8.083 -6.846 1.00 96.69 84 VAL A O 1
ATOM 573 N N . LEU A 1 85 ? 2.178 6.546 -7.524 1.00 96.62 85 LEU A N 1
ATOM 574 C CA . LEU A 1 85 ? 0.989 7.096 -6.884 1.00 96.62 85 LEU A CA 1
ATOM 575 C C . LEU A 1 85 ? 0.377 6.063 -5.931 1.00 96.62 85 LEU A C 1
ATOM 577 O O . LEU A 1 85 ? -0.335 5.151 -6.346 1.00 96.62 85 LEU A O 1
ATOM 581 N N . CYS A 1 86 ? 0.650 6.182 -4.633 1.00 97.94 86 CYS A N 1
ATOM 582 C CA . CYS A 1 86 ? 0.255 5.170 -3.654 1.00 97.94 86 CYS A CA 1
ATOM 583 C C . CYS A 1 86 ? -0.530 5.769 -2.491 1.00 97.94 86 CYS A C 1
ATOM 585 O O . CYS A 1 86 ? -0.033 6.580 -1.711 1.00 97.94 86 CYS A O 1
ATOM 587 N N . ARG A 1 87 ? -1.791 5.358 -2.355 1.00 98.06 87 ARG A N 1
ATOM 588 C CA . ARG A 1 87 ? -2.717 5.911 -1.367 1.00 98.06 87 ARG A CA 1
ATOM 589 C C . ARG A 1 87 ? -3.218 4.837 -0.415 1.00 98.06 87 ARG A C 1
ATOM 591 O O . ARG A 1 87 ? -3.636 3.759 -0.825 1.00 98.06 87 ARG A O 1
ATOM 598 N N . VAL A 1 88 ? -3.210 5.151 0.868 1.00 98.31 88 VAL A N 1
ATOM 599 C CA . VAL A 1 88 ? -3.951 4.438 1.902 1.00 98.31 88 VAL A CA 1
ATOM 600 C C . VAL A 1 88 ? -4.946 5.430 2.472 1.00 98.31 88 VAL A C 1
ATOM 602 O O . VAL A 1 88 ? -4.583 6.566 2.782 1.00 98.31 88 VAL A O 1
ATOM 605 N N . ASN A 1 89 ? -6.207 5.023 2.586 1.00 97.25 89 ASN A N 1
ATOM 606 C CA . ASN A 1 89 ? -7.224 5.869 3.190 1.00 97.25 89 ASN A CA 1
ATOM 607 C C . ASN A 1 89 ? -6.783 6.258 4.622 1.00 97.25 89 ASN A C 1
ATOM 609 O O . ASN A 1 89 ? -6.505 5.366 5.423 1.00 97.25 89 ASN A O 1
ATOM 613 N N . PRO A 1 90 ? -6.702 7.556 4.975 1.00 94.38 90 PRO A N 1
ATOM 614 C CA . PRO A 1 90 ? -6.232 7.989 6.295 1.00 94.38 90 PRO A CA 1
ATOM 615 C C . PRO A 1 90 ? -7.166 7.568 7.439 1.00 94.38 90 PRO A C 1
ATOM 617 O O . PRO A 1 90 ? -6.756 7.564 8.595 1.00 94.38 90 PRO A O 1
ATOM 620 N N . SER A 1 91 ? -8.410 7.203 7.127 1.00 95.44 91 SER A N 1
ATOM 621 C CA . SER A 1 91 ? -9.385 6.648 8.070 1.00 95.44 91 SER A CA 1
ATOM 622 C C . SER A 1 91 ? -9.375 5.118 8.103 1.00 95.44 91 SER A C 1
ATOM 624 O O . SER A 1 91 ? -10.299 4.519 8.648 1.00 95.44 91 SER A O 1
ATOM 626 N N . ALA A 1 92 ? -8.364 4.472 7.514 1.00 96.81 92 ALA A N 1
ATOM 627 C CA . ALA A 1 92 ? -8.249 3.023 7.519 1.00 96.81 92 ALA A CA 1
ATOM 628 C C . ALA A 1 92 ? -8.182 2.472 8.953 1.00 96.81 92 ALA A C 1
ATOM 630 O O . ALA A 1 92 ? -7.379 2.928 9.770 1.00 96.81 92 ALA A O 1
ATOM 631 N N . THR A 1 93 ? -9.008 1.466 9.245 1.00 96.12 93 THR A N 1
ATOM 632 C CA . THR A 1 93 ? -9.118 0.856 10.576 1.00 96.12 93 THR A CA 1
ATOM 633 C C . THR A 1 93 ? -8.973 -0.659 10.545 1.00 96.12 93 THR A C 1
ATOM 635 O O . THR A 1 93 ? -9.448 -1.335 9.631 1.00 96.12 93 THR A O 1
ATOM 638 N N . VAL A 1 94 ? -8.345 -1.197 11.590 1.00 95.31 94 VAL A N 1
ATOM 639 C CA . VAL A 1 94 ? -8.145 -2.631 11.821 1.00 95.31 94 VAL A CA 1
ATOM 640 C C . VAL A 1 94 ? -8.450 -3.026 13.260 1.00 95.31 94 VAL A C 1
ATOM 642 O O . VAL A 1 94 ? -8.626 -2.186 14.136 1.00 95.31 94 VAL A O 1
ATOM 645 N N . THR A 1 95 ? -8.488 -4.330 13.498 1.00 93.56 95 THR A N 1
ATOM 646 C CA . THR A 1 95 ? -8.743 -4.968 14.793 1.00 93.56 95 THR A CA 1
ATOM 647 C C . THR A 1 95 ? -7.724 -6.087 15.028 1.00 93.56 95 THR A C 1
ATOM 649 O O . THR A 1 95 ? -7.213 -6.696 14.084 1.00 93.56 95 THR A O 1
ATOM 652 N N . THR A 1 96 ? -7.459 -6.400 16.294 1.00 90.94 96 THR A N 1
ATOM 653 C CA . THR A 1 96 ? -6.687 -7.577 16.710 1.00 90.94 96 THR A CA 1
ATOM 654 C C . THR A 1 96 ? -7.439 -8.898 16.553 1.00 90.94 96 THR A C 1
ATOM 656 O O . THR A 1 96 ? -6.801 -9.940 16.404 1.00 90.94 96 THR A O 1
ATOM 659 N N . GLU A 1 97 ? -8.775 -8.883 16.549 1.00 89.38 97 GLU A N 1
ATOM 660 C CA . GLU A 1 97 ? -9.601 -10.092 16.432 1.00 89.38 97 GLU A CA 1
ATOM 661 C C . GLU A 1 97 ? -9.484 -10.704 15.029 1.00 89.38 97 GLU A C 1
ATOM 663 O O . GLU A 1 97 ? -9.397 -11.925 14.856 1.00 89.38 97 GLU A O 1
ATOM 668 N N . VAL A 1 98 ? -9.429 -9.838 14.016 1.00 89.12 98 VAL A N 1
ATOM 669 C CA . VAL A 1 98 ? -9.256 -10.206 12.609 1.00 89.12 98 VAL A CA 1
ATOM 670 C C . VAL A 1 98 ? -8.095 -9.388 12.040 1.00 89.12 98 VAL A C 1
ATOM 672 O O . VAL A 1 98 ? -8.311 -8.358 11.399 1.00 89.12 98 VAL A O 1
ATOM 675 N N . PRO A 1 99 ? -6.845 -9.821 12.280 1.00 89.25 99 PRO A N 1
ATOM 676 C CA . PRO A 1 99 ? -5.691 -9.110 11.766 1.00 89.25 99 PRO A CA 1
ATOM 677 C C . PRO A 1 99 ? -5.621 -9.318 10.253 1.00 89.25 99 PRO A C 1
ATOM 679 O O . PRO A 1 99 ? -5.479 -10.447 9.771 1.00 89.25 99 PRO A O 1
ATOM 682 N N . ILE A 1 100 ? -5.736 -8.214 9.519 1.00 94.44 100 ILE A N 1
ATOM 683 C CA . ILE A 1 100 ? -5.569 -8.157 8.070 1.00 94.44 100 ILE A CA 1
ATOM 684 C C . ILE A 1 100 ? -4.277 -7.416 7.767 1.00 94.44 100 ILE A C 1
ATOM 686 O O . ILE A 1 100 ? -4.044 -6.335 8.301 1.00 94.44 100 ILE A O 1
ATOM 690 N N . THR A 1 101 ? -3.470 -7.969 6.871 1.00 96.69 101 THR A N 1
ATOM 691 C CA . THR A 1 101 ? -2.333 -7.271 6.276 1.00 96.69 101 THR A CA 1
ATOM 692 C C . THR A 1 101 ? -2.504 -7.140 4.770 1.00 96.69 101 THR A C 1
ATOM 694 O O . THR A 1 101 ? -2.983 -8.057 4.094 1.00 96.69 101 THR A O 1
ATOM 697 N N . VAL A 1 102 ? -2.105 -5.990 4.234 1.00 98.12 102 VAL A N 1
ATOM 698 C CA . VAL A 1 102 ? -2.072 -5.713 2.795 1.00 98.12 102 VAL A CA 1
ATOM 699 C C . VAL A 1 102 ? -0.625 -5.496 2.383 1.00 98.12 102 VAL A C 1
ATOM 701 O O . VAL A 1 102 ? 0.086 -4.700 2.985 1.00 98.12 102 VAL A O 1
ATOM 704 N N . ASN A 1 103 ? -0.188 -6.219 1.360 1.00 98.06 103 ASN A N 1
ATOM 705 C CA . ASN A 1 103 ? 1.167 -6.186 0.831 1.00 98.06 103 ASN A CA 1
ATOM 706 C C . ASN A 1 103 ? 1.103 -6.049 -0.695 1.00 98.06 103 ASN A C 1
ATOM 708 O O . ASN A 1 103 ? 0.917 -7.055 -1.381 1.00 98.06 103 ASN A O 1
ATOM 712 N N . GLN A 1 104 ? 1.204 -4.834 -1.235 1.00 97.94 104 GLN A N 1
ATOM 713 C CA . GLN A 1 104 ? 0.916 -4.623 -2.656 1.00 97.94 104 GLN A CA 1
ATOM 714 C C . GLN A 1 104 ? 1.870 -3.707 -3.407 1.00 97.94 104 GLN A C 1
ATOM 716 O O . GLN A 1 104 ? 2.405 -2.746 -2.868 1.00 97.94 104 GLN A O 1
ATOM 721 N N . CYS A 1 105 ? 2.042 -3.995 -4.695 1.00 98.12 105 CYS A N 1
ATOM 722 C CA . CYS A 1 105 ? 2.841 -3.202 -5.630 1.00 98.12 105 CYS A CA 1
ATOM 723 C C . CYS A 1 105 ? 4.306 -2.986 -5.235 1.00 98.12 105 CYS A C 1
ATOM 725 O O . CYS A 1 105 ? 5.004 -2.163 -5.828 1.00 98.12 105 CYS A O 1
ATOM 727 N N . ASN A 1 106 ? 4.814 -3.741 -4.268 1.00 98.00 106 ASN A N 1
ATOM 728 C CA . ASN A 1 106 ? 6.223 -3.700 -3.917 1.00 98.00 106 ASN A CA 1
ATOM 729 C C . ASN A 1 106 ? 7.041 -4.240 -5.095 1.00 98.00 106 ASN A C 1
ATOM 731 O O . ASN A 1 106 ? 6.621 -5.192 -5.754 1.00 98.00 106 ASN A O 1
ATOM 735 N N . TYR A 1 107 ? 8.186 -3.628 -5.391 1.00 97.50 107 TYR A N 1
ATOM 736 C CA . TYR A 1 107 ? 9.074 -4.019 -6.495 1.00 97.50 107 TYR A CA 1
ATOM 737 C C . TYR A 1 107 ? 8.443 -3.948 -7.897 1.00 97.50 107 TYR A C 1
ATOM 739 O O . TYR A 1 107 ? 8.848 -4.688 -8.798 1.00 97.50 107 TYR A O 1
ATOM 747 N N . SER A 1 108 ? 7.429 -3.102 -8.088 1.00 96.69 108 SER A N 1
ATOM 748 C CA . SER A 1 108 ? 6.643 -3.070 -9.331 1.00 96.69 108 SER A CA 1
ATOM 749 C C . SER A 1 108 ? 7.037 -1.927 -10.260 1.00 96.69 108 SER A C 1
ATOM 751 O O . SER A 1 108 ? 7.520 -0.886 -9.816 1.00 96.69 108 SER A O 1
ATOM 753 N N . SER A 1 109 ? 6.820 -2.146 -11.555 1.00 95.19 109 SER A N 1
ATOM 754 C CA . SER A 1 109 ? 7.028 -1.198 -12.651 1.00 95.19 109 SER A CA 1
ATOM 755 C C . SER A 1 109 ? 8.362 -0.439 -12.625 1.00 95.19 109 SER A C 1
ATOM 757 O O . SER A 1 109 ? 8.412 0.774 -12.792 1.00 95.19 109 SER A O 1
ATOM 759 N N . ASN A 1 110 ? 9.479 -1.145 -12.425 1.00 95.12 110 ASN A N 1
ATOM 760 C CA . ASN A 1 110 ? 10.814 -0.535 -12.372 1.00 95.12 110 ASN A CA 1
ATOM 761 C C . ASN A 1 110 ? 11.443 -0.226 -13.747 1.00 95.12 110 ASN A C 1
ATOM 763 O O . ASN A 1 110 ? 12.577 0.248 -13.802 1.00 95.12 110 ASN A O 1
ATOM 767 N N . GLY A 1 111 ? 10.755 -0.485 -14.863 1.00 93.00 111 GLY A N 1
ATOM 768 C CA . GLY A 1 111 ? 11.223 -0.035 -16.177 1.00 93.00 111 GLY A CA 1
ATOM 769 C C . GLY A 1 111 ? 11.040 1.474 -16.363 1.00 93.00 111 GLY A C 1
ATOM 770 O O . GLY A 1 111 ? 10.218 2.090 -15.690 1.00 93.00 111 GLY A O 1
ATOM 771 N N . GLY A 1 112 ? 11.797 2.100 -17.267 1.00 92.12 112 GLY A N 1
ATOM 772 C CA . GLY A 1 112 ? 11.647 3.539 -17.543 1.00 92.12 112 GLY A CA 1
ATOM 773 C C . GLY A 1 112 ? 10.276 3.891 -18.132 1.00 92.12 112 GLY A C 1
ATOM 774 O O . GLY A 1 112 ? 9.718 3.091 -18.877 1.00 92.12 112 GLY A O 1
ATOM 775 N N . GLY A 1 113 ? 9.741 5.070 -17.814 1.00 92.56 113 GLY A N 1
ATOM 776 C CA . GLY A 1 113 ? 8.439 5.544 -18.307 1.00 92.56 113 GLY A CA 1
ATOM 777 C C . GLY A 1 113 ? 7.225 4.811 -17.730 1.00 92.56 113 GLY A C 1
ATOM 778 O O . GLY A 1 113 ? 6.173 4.797 -18.359 1.00 92.56 113 GLY A O 1
ATOM 779 N N . SER A 1 114 ? 7.392 4.124 -16.604 1.00 94.50 114 SER A N 1
ATOM 780 C CA . SER A 1 114 ? 6.371 3.255 -16.014 1.00 94.50 114 SER A CA 1
ATOM 781 C C . SER A 1 114 ? 5.442 3.980 -15.041 1.00 94.50 114 SER A C 1
ATOM 783 O O . SER A 1 114 ? 5.813 4.995 -14.470 1.00 94.50 114 SER A O 1
ATOM 785 N N . THR A 1 115 ? 4.277 3.411 -14.744 1.00 95.06 115 THR A N 1
ATOM 786 C CA . THR A 1 115 ? 3.393 3.924 -13.685 1.00 95.06 115 THR A CA 1
ATOM 787 C C . THR A 1 115 ? 3.104 2.849 -12.640 1.00 95.06 115 THR A C 1
ATOM 789 O O . THR A 1 115 ? 2.900 1.670 -12.955 1.00 95.06 115 THR A O 1
ATOM 792 N N . VAL A 1 116 ? 3.079 3.252 -11.373 1.00 96.88 116 VAL A N 1
ATOM 793 C CA . VAL A 1 116 ? 2.601 2.447 -10.247 1.00 96.88 116 VAL A CA 1
ATOM 794 C C . VAL A 1 116 ? 1.468 3.214 -9.585 1.00 96.88 116 VAL A C 1
ATOM 796 O O . VAL A 1 116 ? 1.706 4.292 -9.058 1.00 96.88 116 VAL A O 1
ATOM 799 N N . GLU A 1 117 ? 0.256 2.669 -9.592 1.00 97.38 117 GLU A N 1
ATOM 800 C CA . GLU A 1 117 ? -0.900 3.269 -8.926 1.00 97.38 117 GLU A CA 1
ATOM 801 C C . GLU A 1 117 ? -1.565 2.259 -7.996 1.00 97.38 117 GLU A C 1
ATOM 803 O O . GLU A 1 117 ? -2.182 1.292 -8.450 1.00 97.38 117 GLU A O 1
ATOM 808 N N . CYS A 1 118 ? -1.432 2.451 -6.684 1.00 98.31 118 CYS A N 1
ATOM 809 C CA . CYS A 1 118 ? -1.957 1.483 -5.726 1.00 98.31 118 CYS A CA 1
ATOM 810 C C . CYS A 1 118 ? -2.739 2.137 -4.599 1.00 98.31 118 CYS A C 1
ATOM 812 O O . CYS A 1 118 ? -2.288 3.093 -3.971 1.00 98.31 118 CYS A O 1
ATOM 814 N N . ALA A 1 119 ? -3.926 1.601 -4.338 1.00 98.31 119 ALA A N 1
ATOM 815 C CA . ALA A 1 119 ? -4.863 2.148 -3.369 1.00 98.31 119 ALA A CA 1
ATOM 816 C C . ALA A 1 119 ? -5.277 1.083 -2.351 1.00 98.31 119 ALA A C 1
ATOM 818 O O . ALA A 1 119 ? -5.511 -0.071 -2.717 1.00 98.31 119 ALA A O 1
ATOM 819 N N . THR A 1 120 ? -5.373 1.472 -1.080 1.00 98.50 120 THR A N 1
ATOM 820 C CA . THR A 1 120 ? -5.853 0.602 -0.001 1.00 98.50 120 THR A CA 1
ATOM 821 C C . THR A 1 120 ? -6.911 1.295 0.848 1.00 98.50 120 THR A C 1
ATOM 823 O O . THR A 1 120 ? -6.702 2.400 1.354 1.00 98.50 120 THR A O 1
ATOM 826 N N . GLU A 1 121 ? -8.011 0.588 1.082 1.00 97.62 121 GLU A N 1
ATOM 827 C CA . GLU A 1 121 ? -9.076 0.941 2.013 1.00 97.62 121 GLU A CA 1
ATOM 828 C C . GLU A 1 121 ? -9.319 -0.225 2.974 1.00 97.62 121 GLU A C 1
ATOM 830 O O . GLU A 1 121 ? -9.605 -1.345 2.548 1.00 97.62 121 GLU A O 1
ATOM 835 N N . LEU A 1 122 ? -9.211 0.032 4.278 1.00 97.19 122 LEU A N 1
ATOM 836 C CA . LEU A 1 122 ? -9.518 -0.942 5.328 1.00 97.19 122 LEU A CA 1
ATOM 837 C C . LEU A 1 122 ? -10.582 -0.355 6.245 1.00 97.19 122 LEU A C 1
ATOM 839 O O . LEU A 1 122 ? -10.394 0.732 6.784 1.00 97.19 122 LEU A O 1
ATOM 843 N N . ASN A 1 123 ? -11.679 -1.072 6.441 1.00 95.44 123 ASN A N 1
ATOM 844 C CA . ASN A 1 123 ? -12.759 -0.635 7.306 1.00 95.44 123 ASN A CA 1
ATOM 845 C C . ASN A 1 123 ? -13.139 -1.738 8.2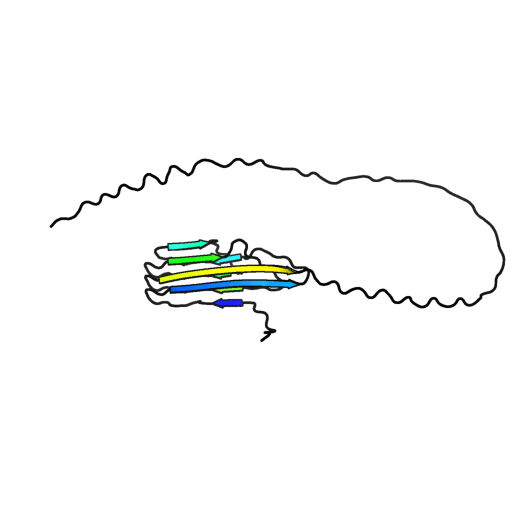91 1.00 95.44 123 ASN A C 1
ATOM 847 O O . ASN A 1 123 ? -13.396 -2.874 7.891 1.00 95.44 123 ASN A O 1
ATOM 851 N N . THR A 1 124 ? -13.211 -1.393 9.573 1.00 94.19 124 THR A N 1
ATOM 852 C CA . THR A 1 124 ? -13.707 -2.280 10.627 1.00 94.19 124 THR A CA 1
ATOM 853 C C . THR A 1 124 ? -15.091 -1.821 11.073 1.00 94.19 124 THR A C 1
ATOM 855 O O . THR A 1 124 ? -15.263 -0.720 11.587 1.00 94.19 124 THR A O 1
ATOM 858 N N . ILE A 1 125 ? -16.085 -2.684 10.878 1.00 91.56 125 ILE A N 1
ATOM 859 C CA . ILE A 1 125 ? -17.493 -2.444 11.188 1.00 91.56 125 ILE A CA 1
ATOM 860 C C . ILE A 1 125 ? -17.880 -3.345 12.361 1.00 91.56 125 ILE A C 1
ATOM 862 O O . ILE A 1 125 ? -18.010 -4.560 12.211 1.00 91.56 125 ILE A O 1
ATOM 866 N N . ALA A 1 126 ? -18.063 -2.736 13.533 1.00 88.69 126 ALA A N 1
ATOM 867 C CA . ALA A 1 126 ? -18.546 -3.412 14.731 1.00 88.69 126 ALA A CA 1
ATOM 868 C C . ALA A 1 126 ? -20.080 -3.495 14.719 1.00 88.69 126 ALA A C 1
ATOM 870 O O . ALA A 1 126 ? -20.771 -2.483 14.603 1.00 88.69 126 ALA A O 1
ATOM 871 N N . LEU A 1 127 ? -20.611 -4.704 14.861 1.00 88.12 127 LEU A N 1
ATOM 872 C CA . LEU A 1 127 ? -22.031 -5.013 14.968 1.00 88.12 127 LEU A CA 1
ATOM 873 C C . LEU A 1 127 ? -22.321 -5.486 16.394 1.00 88.12 127 LEU A C 1
ATOM 875 O O . LEU A 1 127 ? -21.555 -6.262 16.967 1.00 88.12 127 LEU A O 1
ATOM 879 N N . ALA A 1 128 ? -23.436 -5.043 16.975 1.00 82.12 128 ALA A N 1
ATOM 880 C CA . ALA A 1 128 ? -23.849 -5.508 18.294 1.00 82.12 128 ALA A CA 1
ATOM 881 C C . ALA A 1 128 ? -24.059 -7.032 18.290 1.00 82.12 128 ALA A C 1
ATOM 883 O O . ALA A 1 128 ? -24.554 -7.596 17.312 1.00 82.12 128 ALA A O 1
ATOM 884 N N . ALA A 1 129 ? -23.686 -7.692 19.388 1.00 79.75 129 ALA A N 1
ATOM 885 C CA . ALA A 1 129 ? -24.067 -9.083 19.588 1.00 79.75 129 ALA A CA 1
ATOM 886 C C . ALA A 1 129 ? -25.587 -9.167 19.756 1.00 79.75 129 ALA A C 1
ATOM 888 O O . ALA A 1 129 ? -26.186 -8.366 20.477 1.00 79.75 129 ALA A O 1
ATOM 889 N N . GLU A 1 130 ? -26.202 -10.149 19.107 1.00 79.31 130 GLU A N 1
ATOM 890 C CA . GLU A 1 130 ? -27.594 -10.479 19.368 1.00 79.31 130 GLU A CA 1
ATOM 891 C C . GLU A 1 130 ? -27.701 -11.041 20.791 1.00 79.31 130 GLU A C 1
ATOM 893 O O . GLU A 1 130 ? -26.995 -11.984 21.157 1.00 79.31 130 GLU A O 1
ATOM 898 N N . VAL A 1 131 ? -28.549 -10.434 21.622 1.00 76.25 131 VAL A N 1
ATOM 899 C CA . VAL A 1 131 ? -28.849 -10.978 22.947 1.00 76.25 131 VAL A CA 1
ATOM 900 C C . VAL A 1 131 ? -29.743 -12.195 22.763 1.00 76.25 131 VAL A C 1
ATOM 902 O O . VAL A 1 131 ? -30.890 -12.080 22.339 1.00 76.25 131 VAL A O 1
ATOM 905 N N . THR A 1 132 ? -29.228 -13.381 23.080 1.00 75.38 132 THR A N 1
ATOM 906 C CA . THR A 1 132 ? -30.107 -14.539 23.254 1.00 75.38 132 THR A CA 1
ATOM 907 C C . THR A 1 132 ? -30.989 -14.255 24.472 1.00 75.38 132 THR A C 1
ATOM 909 O O . THR A 1 132 ? -30.438 -13.932 25.529 1.00 75.38 132 THR A O 1
ATOM 912 N N . PRO A 1 133 ? -32.329 -14.317 24.364 1.00 68.94 133 PRO A N 1
ATOM 913 C CA . PRO A 1 133 ? -33.185 -14.122 25.521 1.00 68.94 133 PRO A CA 1
ATOM 914 C C . PRO A 1 133 ? -32.821 -15.158 26.582 1.00 68.94 133 PRO A C 1
ATOM 916 O O . PRO A 1 133 ? -32.812 -16.360 26.318 1.00 68.94 133 PRO A O 1
ATOM 919 N N . THR A 1 134 ? -32.495 -14.684 27.783 1.00 71.31 134 THR A N 1
ATOM 920 C CA . THR A 1 134 ? -32.376 -15.550 28.952 1.00 71.31 134 THR A CA 1
ATOM 921 C C . THR A 1 134 ? -33.733 -16.208 29.156 1.00 71.31 134 THR A C 1
ATOM 923 O O . THR A 1 134 ? -34.716 -15.514 29.427 1.00 71.31 134 THR A O 1
ATOM 926 N N . GLU A 1 135 ? -33.794 -17.532 29.002 1.00 71.75 135 GLU A N 1
ATOM 927 C CA . GLU A 1 135 ? -34.937 -18.334 29.437 1.00 71.75 135 GLU A CA 1
ATOM 928 C C . GLU A 1 135 ? -35.288 -17.890 30.864 1.00 71.75 135 GLU A C 1
ATOM 930 O O . GLU A 1 135 ? -34.461 -17.964 31.777 1.00 71.75 135 GLU A O 1
ATOM 935 N N . THR A 1 136 ? -36.492 -17.340 31.042 1.00 75.44 136 THR A N 1
ATOM 936 C CA . THR A 1 136 ? -36.993 -16.984 32.373 1.00 75.44 136 THR A CA 1
ATOM 937 C C . THR A 1 136 ? -36.919 -18.250 33.222 1.00 75.44 136 THR A C 1
ATOM 939 O O . THR A 1 136 ? -37.390 -19.288 32.749 1.00 75.44 136 THR A O 1
ATOM 942 N N . PRO A 1 137 ? -36.320 -18.219 34.432 1.00 73.44 137 PRO A N 1
ATOM 943 C CA . PRO A 1 137 ? -36.233 -19.415 35.253 1.00 73.44 137 PRO A CA 1
ATOM 944 C C . PRO A 1 137 ? -37.639 -19.989 35.402 1.00 73.44 137 PRO A C 1
ATOM 946 O O . PRO A 1 137 ? -38.551 -19.307 35.873 1.00 73.44 137 PRO A O 1
ATOM 949 N N . THR A 1 138 ? -37.822 -21.231 34.946 1.00 73.44 138 THR A N 1
ATOM 950 C CA . THR A 1 138 ? -39.060 -21.966 35.199 1.00 73.44 138 THR A CA 1
ATOM 951 C C . THR A 1 138 ? -39.260 -21.959 36.713 1.00 73.44 138 THR A C 1
ATOM 953 O O . THR A 1 138 ? -38.314 -22.309 37.425 1.00 73.44 138 THR A O 1
ATOM 956 N N . PRO A 1 139 ? -40.418 -21.512 37.234 1.00 74.06 139 PRO A N 1
ATOM 957 C CA . PRO A 1 139 ? -40.628 -21.448 38.670 1.00 74.06 139 PRO A CA 1
ATOM 958 C C . PRO A 1 139 ? -40.394 -22.837 39.262 1.00 74.06 139 PRO A C 1
ATOM 960 O O . PRO A 1 139 ? -41.100 -23.791 38.935 1.00 74.06 139 PRO A O 1
ATOM 963 N N . THR A 1 140 ? -39.378 -22.953 40.119 1.00 73.88 140 THR A N 1
ATOM 964 C CA . THR A 1 140 ? -39.188 -24.134 40.958 1.00 73.88 140 THR A CA 1
ATOM 965 C C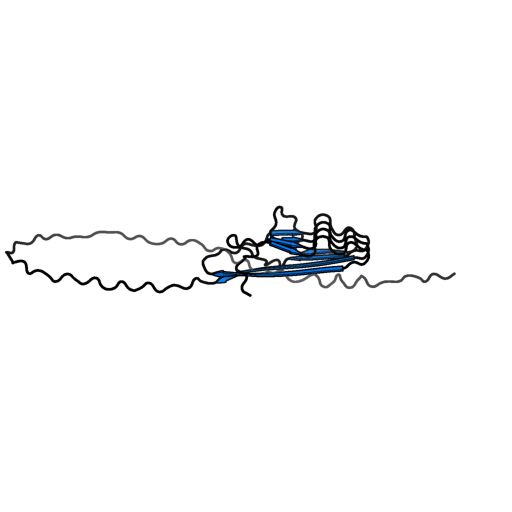 . THR A 1 140 ? -40.474 -24.329 41.746 1.00 73.88 140 THR A C 1
ATOM 967 O O . THR A 1 140 ? -40.899 -23.414 42.454 1.00 73.88 140 THR A O 1
ATOM 970 N N . ALA A 1 141 ? -41.111 -25.494 41.596 1.00 73.12 141 ALA A N 1
ATOM 971 C CA . ALA A 1 141 ? -42.324 -25.826 42.328 1.00 73.12 141 ALA A CA 1
ATOM 972 C C . ALA A 1 141 ? -42.103 -25.553 43.822 1.00 73.12 141 ALA A C 1
ATOM 974 O O . ALA A 1 141 ? -41.193 -26.109 44.440 1.00 73.12 141 ALA A O 1
ATOM 975 N N . THR A 1 142 ? -42.914 -24.657 44.387 1.00 72.81 142 THR A N 1
ATOM 976 C CA . THR A 1 142 ? -42.948 -24.410 45.826 1.00 72.81 142 THR A CA 1
ATOM 977 C C . THR A 1 142 ? -43.232 -25.743 46.522 1.00 72.81 142 THR A C 1
ATOM 979 O O . THR A 1 142 ? -44.233 -26.379 46.180 1.00 72.81 142 THR A O 1
ATOM 982 N N . PRO A 1 143 ? -42.385 -26.207 47.461 1.00 69.69 143 PRO A N 1
ATOM 983 C CA . PRO A 1 143 ? -42.686 -27.419 48.206 1.00 69.69 143 PRO A CA 1
ATOM 984 C C . PRO A 1 143 ? -44.003 -27.207 48.956 1.00 69.69 143 PRO A C 1
ATOM 986 O O . PRO A 1 143 ? -44.182 -26.204 49.648 1.00 69.69 143 PRO A O 1
ATOM 989 N N . THR A 1 144 ? -44.942 -28.137 48.784 1.00 68.88 144 THR A N 1
ATOM 990 C CA . THR A 1 144 ? -46.189 -28.177 49.550 1.00 68.88 144 THR A CA 1
ATOM 991 C C . THR A 1 144 ? -45.850 -28.159 51.046 1.00 68.88 144 THR A C 1
ATOM 993 O O . THR A 1 144 ? -45.045 -28.988 51.477 1.00 68.88 144 THR A O 1
ATOM 996 N N . PRO A 1 145 ? -46.406 -27.232 51.847 1.00 62.81 145 PRO A N 1
ATOM 997 C CA . PRO A 1 145 ? -46.135 -27.199 53.277 1.00 62.81 145 PRO A CA 1
ATOM 998 C C . PRO A 1 145 ? -46.686 -28.467 53.938 1.00 62.81 145 PRO A C 1
ATOM 1000 O O . PRO A 1 145 ? -47.882 -28.746 53.865 1.00 62.81 145 PRO A O 1
ATOM 1003 N N . THR A 1 146 ? -45.813 -29.226 54.599 1.00 63.34 146 THR A N 1
ATOM 1004 C CA . THR A 1 146 ? -46.216 -30.262 55.555 1.00 63.34 146 THR A CA 1
ATOM 1005 C C . THR A 1 146 ? -46.683 -29.571 56.831 1.00 63.34 146 THR A C 1
ATOM 1007 O O . THR A 1 146 ? -45.903 -28.892 57.502 1.00 63.34 146 THR A O 1
ATOM 1010 N N . GLU A 1 147 ? -47.965 -29.741 57.146 1.00 57.34 147 GLU A N 1
ATOM 1011 C CA . GLU A 1 147 ? -48.626 -29.234 58.346 1.00 57.34 147 GLU A CA 1
ATOM 1012 C C . GLU A 1 147 ? -47.863 -29.700 59.601 1.00 57.34 147 GLU A C 1
ATOM 1014 O O . GLU A 1 147 ? -47.817 -30.886 59.925 1.00 57.34 147 GLU A O 1
ATOM 1019 N N . THR A 1 148 ? -47.195 -28.761 60.273 1.00 61.31 148 THR A N 1
ATOM 1020 C CA . THR A 1 148 ? -46.466 -29.000 61.524 1.00 61.31 148 THR A CA 1
ATOM 1021 C C . THR A 1 148 ? -47.188 -28.265 62.641 1.00 61.31 148 THR A C 1
ATOM 1023 O O . THR A 1 148 ? -47.464 -27.070 62.538 1.00 61.31 148 THR A O 1
ATOM 1026 N N . ALA A 1 149 ? -47.531 -29.019 63.684 1.00 53.81 149 ALA A N 1
ATOM 1027 C CA . ALA A 1 149 ? -48.385 -28.602 64.782 1.00 53.81 149 ALA A CA 1
ATOM 1028 C C . ALA A 1 149 ? -47.842 -27.404 65.582 1.00 53.81 149 ALA A C 1
ATOM 1030 O O . ALA A 1 149 ? -46.651 -27.293 65.873 1.00 53.81 149 ALA A O 1
ATOM 1031 N N . LEU A 1 150 ? -48.792 -26.556 65.976 1.00 53.56 150 LEU A N 1
ATOM 1032 C CA . LEU A 1 150 ? -48.676 -25.400 66.862 1.00 53.56 150 LEU A CA 1
ATOM 1033 C C . LEU A 1 150 ? -48.180 -25.807 68.265 1.00 53.56 150 LEU A C 1
ATOM 1035 O O . LEU A 1 150 ? -48.723 -26.751 68.845 1.00 53.56 150 LEU A O 1
ATOM 1039 N N . PRO A 1 151 ? -47.238 -25.056 68.866 1.00 51.88 151 PRO A N 1
ATOM 1040 C CA . PRO A 1 151 ? -47.575 -24.501 70.178 1.00 51.88 151 PRO A CA 1
ATOM 1041 C C . PRO A 1 151 ? -47.038 -23.086 70.472 1.00 51.88 151 PRO A C 1
ATOM 1043 O O . PRO A 1 151 ? -45.939 -22.707 70.085 1.00 51.88 151 PRO A O 1
ATOM 1046 N N . ALA A 1 152 ? -47.870 -22.396 71.261 1.00 45.88 152 ALA A N 1
ATOM 1047 C CA . ALA A 1 152 ? -47.602 -21.470 72.368 1.00 45.88 152 ALA A CA 1
ATOM 1048 C C . ALA A 1 152 ? -46.724 -20.215 72.167 1.00 45.88 152 ALA A C 1
ATOM 1050 O O . ALA A 1 152 ? -45.536 -20.262 71.871 1.00 45.88 152 ALA A O 1
ATOM 1051 N N . ALA A 1 153 ? -47.357 -19.079 72.469 1.00 48.72 153 ALA A N 1
ATOM 1052 C CA . ALA A 1 153 ? -46.799 -17.737 72.554 1.00 48.72 153 ALA A CA 1
ATOM 1053 C C . ALA A 1 153 ? -45.862 -17.531 73.761 1.00 48.72 153 ALA A C 1
ATOM 1055 O O . ALA A 1 153 ? -46.124 -18.079 74.831 1.00 48.72 153 ALA A O 1
ATOM 1056 N N . ALA A 1 154 ? -44.870 -16.644 73.605 1.00 45.09 154 ALA A N 1
ATOM 1057 C CA . ALA A 1 154 ? -44.363 -15.775 74.674 1.00 45.09 154 ALA A CA 1
ATOM 1058 C C . ALA A 1 154 ? -43.588 -14.552 74.120 1.00 45.09 154 ALA A C 1
ATOM 1060 O O . ALA A 1 154 ? -42.580 -14.695 73.435 1.00 45.09 154 ALA A O 1
ATOM 1061 N N . ASP A 1 155 ? -44.136 -13.377 74.436 1.00 40.22 155 ASP A N 1
ATOM 1062 C CA . ASP A 1 155 ? -43.557 -12.078 74.818 1.00 40.22 155 ASP A CA 1
ATOM 1063 C C . ASP A 1 155 ? -42.371 -11.393 74.095 1.00 40.22 155 ASP A C 1
ATOM 1065 O O . ASP A 1 155 ? -41.206 -11.772 74.162 1.00 40.22 155 ASP A O 1
ATOM 1069 N N . THR A 1 156 ? -42.741 -10.239 73.520 1.00 46.81 156 THR A N 1
ATOM 1070 C CA . THR A 1 156 ? -42.128 -8.892 73.553 1.00 46.81 156 THR A CA 1
ATOM 1071 C C . THR A 1 156 ? -40.724 -8.683 74.141 1.00 46.81 156 THR A C 1
ATOM 1073 O O . THR A 1 156 ? -40.541 -8.845 75.343 1.00 46.81 156 THR A O 1
ATOM 1076 N N . VAL A 1 157 ? -39.840 -8.032 73.361 1.00 46.97 157 VAL A N 1
ATOM 1077 C CA . VAL A 1 157 ? -38.951 -6.951 73.846 1.00 46.97 157 VAL A CA 1
ATOM 1078 C C . VAL A 1 157 ? -38.800 -5.848 72.784 1.00 46.97 157 VAL A C 1
ATOM 1080 O O . VAL A 1 157 ? -38.455 -6.089 71.630 1.00 46.97 157 VAL A O 1
ATOM 1083 N N . THR A 1 158 ? -39.069 -4.629 73.239 1.00 49.66 158 THR A N 1
ATOM 1084 C CA . THR A 1 158 ? -38.907 -3.303 72.627 1.00 49.66 158 THR A CA 1
ATOM 1085 C C . THR A 1 158 ? -37.447 -2.829 72.656 1.00 49.66 158 THR A C 1
ATOM 1087 O O . THR A 1 158 ? -36.822 -2.978 73.700 1.00 49.66 158 THR A O 1
ATOM 1090 N N . ALA A 1 159 ? -36.947 -2.169 71.596 1.00 44.84 159 ALA A N 1
ATOM 1091 C CA . ALA A 1 159 ? -36.141 -0.926 71.663 1.00 44.84 159 ALA A CA 1
ATOM 1092 C C . ALA A 1 159 ? -35.619 -0.464 70.278 1.00 44.84 159 ALA A C 1
ATOM 1094 O O . ALA A 1 159 ? -34.944 -1.207 69.572 1.00 44.84 159 ALA A O 1
ATOM 1095 N N . ALA A 1 160 ? -35.925 0.793 69.937 1.00 50.31 160 ALA A N 1
ATOM 1096 C CA . ALA A 1 160 ? -35.281 1.655 68.927 1.00 50.31 160 ALA A CA 1
ATOM 1097 C C . ALA A 1 160 ? -33.955 2.255 69.501 1.00 50.31 160 ALA A C 1
ATOM 1099 O O . ALA A 1 160 ? -33.614 1.857 70.618 1.00 50.31 160 ALA A O 1
ATOM 1100 N N . PRO A 1 161 ? -33.242 3.254 68.909 1.00 56.34 161 PRO A N 1
ATOM 1101 C CA . PRO A 1 161 ? -33.393 3.958 67.622 1.00 56.34 161 PRO A CA 1
ATOM 1102 C C . PRO A 1 161 ? -32.076 4.182 66.807 1.00 56.34 161 PRO A C 1
ATOM 1104 O O . PRO A 1 161 ? -30.981 3.886 67.267 1.00 56.34 161 PRO A O 1
ATOM 1107 N N . GLU A 1 162 ? -32.257 4.688 65.574 1.00 46.41 162 GLU A N 1
ATOM 1108 C CA . GLU A 1 162 ? -31.538 5.762 64.831 1.00 46.41 162 GLU A CA 1
ATOM 1109 C C . GLU A 1 162 ? -30.001 5.956 64.962 1.00 46.41 162 GLU A C 1
ATOM 1111 O O . GLU A 1 162 ? -29.490 6.053 66.071 1.00 46.41 162 GLU A O 1
ATOM 1116 N N . LEU A 1 163 ? -29.273 6.137 63.834 1.00 41.16 163 LEU A N 1
ATOM 1117 C CA . LEU A 1 163 ? -28.639 7.420 63.416 1.00 41.16 163 LEU A CA 1
ATOM 1118 C C . LEU A 1 163 ? -27.605 7.286 62.263 1.00 41.16 163 LEU A C 1
ATOM 1120 O O . LEU A 1 163 ? -26.712 6.448 62.318 1.00 41.16 163 LEU A O 1
ATOM 1124 N N . ALA A 1 164 ? -27.691 8.250 61.326 1.00 42.00 164 ALA A N 1
ATOM 1125 C CA . ALA A 1 164 ? -26.652 8.820 60.436 1.00 42.00 164 ALA A CA 1
ATOM 1126 C C . ALA A 1 164 ? -26.013 7.907 59.350 1.00 42.00 164 ALA A C 1
ATOM 1128 O O . ALA A 1 164 ? -25.934 6.701 59.491 1.00 42.00 164 ALA A O 1
ATOM 1129 N N . ALA A 1 165 ? -25.522 8.387 58.204 1.00 48.69 165 ALA A N 1
ATOM 1130 C CA . ALA A 1 165 ? -25.089 9.726 57.833 1.00 48.69 165 ALA A CA 1
ATOM 1131 C C . ALA A 1 165 ? -25.166 9.945 56.309 1.00 48.69 165 ALA A C 1
ATOM 1133 O O . ALA A 1 165 ? -25.032 9.029 55.502 1.00 48.69 165 ALA A O 1
ATOM 1134 N N . THR A 1 166 ? -25.327 11.216 55.968 1.00 53.78 166 THR A N 1
ATOM 1135 C CA . THR A 1 166 ? -25.179 11.886 54.674 1.00 53.78 166 THR A CA 1
ATOM 1136 C C . THR A 1 166 ? -23.815 11.675 54.005 1.00 53.78 166 THR A C 1
ATOM 1138 O O . THR A 1 166 ? -22.798 11.649 54.694 1.00 53.78 166 THR A O 1
ATOM 1141 N N . GLY A 1 167 ? -23.768 11.699 52.670 1.00 46.62 167 GLY A N 1
ATOM 1142 C CA . GLY A 1 167 ? -22.515 11.828 51.918 1.00 46.62 167 GLY A CA 1
ATOM 1143 C C . GLY A 1 167 ? -22.756 12.216 50.461 1.00 46.62 167 GLY A C 1
ATOM 1144 O O . GLY A 1 167 ? -23.156 11.381 49.660 1.00 46.62 167 GLY A O 1
ATOM 1145 N N . VAL A 1 168 ? -22.555 13.498 50.161 1.00 45.66 168 VAL A N 1
ATOM 1146 C CA . VAL A 1 168 ? -22.777 14.173 48.874 1.00 45.66 168 VAL A CA 1
ATOM 1147 C C . VAL A 1 168 ? -21.526 14.183 47.986 1.00 45.66 168 VAL A C 1
ATOM 1149 O O . VAL A 1 168 ? -20.409 14.133 48.489 1.00 45.66 168 VAL A O 1
ATOM 1152 N N . ASP A 1 169 ? -21.787 14.308 46.682 1.00 43.34 169 ASP A N 1
ATOM 1153 C CA . ASP A 1 169 ? -21.051 15.039 45.638 1.00 43.34 169 ASP A CA 1
ATOM 1154 C C . ASP A 1 169 ? -19.524 14.957 45.523 1.00 43.34 169 ASP A C 1
ATOM 1156 O O . ASP A 1 169 ? -18.785 15.427 46.384 1.00 43.34 169 ASP A O 1
ATOM 1160 N N . SER A 1 170 ? -19.071 14.554 44.326 1.00 49.31 170 SER A N 1
ATOM 1161 C CA . SER A 1 170 ? -17.963 15.193 43.592 1.00 49.31 170 SER A CA 1
ATOM 1162 C C . SER A 1 170 ? -17.882 14.656 42.152 1.00 49.31 170 SER A C 1
ATOM 1164 O O . SER A 1 170 ? -17.389 13.553 41.928 1.00 49.31 170 SER A O 1
ATOM 1166 N N . ALA A 1 171 ? -18.316 15.447 41.165 1.00 50.47 171 ALA A N 1
ATOM 1167 C CA . ALA A 1 171 ? -17.973 15.258 39.750 1.00 50.47 171 ALA A CA 1
ATOM 1168 C C . ALA A 1 171 ? -17.095 16.433 39.267 1.00 50.47 171 ALA A C 1
ATOM 1170 O O . ALA A 1 171 ? -17.410 17.586 39.578 1.00 50.47 171 ALA A O 1
ATOM 1171 N N . PRO A 1 172 ? -15.990 16.184 38.535 1.00 53.41 172 PRO A N 1
ATOM 1172 C CA . PRO A 1 172 ? -15.028 17.219 38.179 1.00 53.41 172 PRO A CA 1
ATOM 1173 C C . PRO A 1 172 ? -15.343 17.925 36.848 1.00 53.41 172 PRO A C 1
ATOM 1175 O O . PRO A 1 172 ? -15.727 17.305 35.862 1.00 53.41 172 PRO A O 1
ATOM 1178 N N . LEU A 1 173 ? -15.110 19.243 36.864 1.00 48.34 173 LEU A N 1
ATOM 1179 C CA . LEU A 1 173 ? -14.468 20.082 35.837 1.00 48.34 173 LEU A CA 1
ATOM 1180 C C . LEU A 1 173 ? -14.489 19.590 34.376 1.00 48.34 173 LEU A C 1
ATOM 1182 O O . LEU A 1 173 ? -13.687 18.745 33.983 1.00 48.34 173 LEU A O 1
ATOM 1186 N N . LEU A 1 174 ? -15.259 20.286 33.531 1.00 47.78 174 LEU A N 1
ATOM 1187 C CA . LEU A 1 174 ? -14.984 20.392 32.096 1.00 47.78 174 LEU A CA 1
ATOM 1188 C C . LEU A 1 174 ? -14.528 21.814 31.753 1.00 47.78 174 LEU A C 1
ATOM 1190 O O . LEU A 1 174 ? -15.284 22.782 31.805 1.00 47.78 174 LEU A O 1
ATOM 1194 N N . VAL A 1 175 ? -13.243 21.895 31.423 1.00 46.03 175 VAL A N 1
ATOM 1195 C CA . VAL A 1 175 ? -12.547 23.025 30.809 1.00 46.03 175 VAL A CA 1
ATOM 1196 C C . VAL A 1 175 ? -12.689 22.919 29.284 1.00 46.03 175 VAL A C 1
ATOM 1198 O O . VAL A 1 175 ? -12.815 21.826 28.739 1.00 46.03 175 VAL A O 1
ATOM 1201 N N . SER A 1 176 ? -12.553 24.068 28.617 1.00 47.94 176 SER A N 1
ATOM 1202 C CA . SER A 1 176 ? -12.192 24.288 27.205 1.00 47.94 176 SER A CA 1
ATOM 1203 C C . SER A 1 176 ? -13.273 24.191 26.122 1.00 47.94 176 SER A C 1
ATOM 1205 O O . SER A 1 176 ? -13.616 23.122 25.634 1.00 47.94 176 SER A O 1
ATOM 1207 N N . VAL A 1 177 ? -13.645 25.366 25.599 1.00 45.69 177 VAL A N 1
ATOM 1208 C CA . VAL A 1 177 ? -13.910 25.540 24.166 1.00 45.69 177 VAL A CA 1
ATOM 1209 C C . VAL A 1 177 ? -13.036 26.688 23.665 1.00 45.69 177 VAL A C 1
ATOM 1211 O O . VAL A 1 177 ? -13.225 27.847 24.029 1.00 45.69 177 VAL A O 1
ATOM 1214 N N . ALA A 1 178 ? -12.037 26.328 22.861 1.00 41.31 178 ALA A N 1
ATOM 1215 C CA . ALA A 1 178 ? -11.240 27.241 22.060 1.00 41.31 178 ALA A CA 1
ATOM 1216 C C . ALA A 1 178 ? -12.073 27.684 20.849 1.00 41.31 178 ALA A C 1
ATOM 1218 O O . ALA A 1 178 ? -12.553 26.850 20.082 1.00 41.31 178 ALA A O 1
ATOM 1219 N N . VAL A 1 179 ? -12.252 28.993 20.678 1.00 49.19 179 VAL A N 1
ATOM 1220 C CA . VAL A 1 179 ? -12.879 29.571 19.485 1.00 49.19 179 VAL A CA 1
ATOM 1221 C C . VAL A 1 179 ? -11.781 29.868 18.472 1.00 49.19 179 VAL A C 1
ATOM 1223 O O . VAL A 1 179 ? -10.871 30.656 18.728 1.00 49.19 179 VAL A O 1
ATOM 1226 N N . GLY A 1 180 ? -11.862 29.190 17.330 1.00 41.25 180 GLY A N 1
ATOM 1227 C CA . GLY A 1 180 ? -10.969 29.373 16.198 1.00 41.25 180 GLY A CA 1
ATOM 1228 C C . GLY A 1 180 ? -11.273 30.632 15.392 1.00 41.25 180 GLY A C 1
ATOM 1229 O O . GLY A 1 180 ? -12.420 31.050 15.270 1.00 41.25 180 GLY A O 1
ATOM 1230 N N . THR A 1 181 ? -10.229 31.180 14.775 1.00 49.62 181 THR A N 1
ATOM 1231 C CA . THR A 1 181 ? -10.318 31.996 13.558 1.00 49.62 181 THR A CA 1
ATOM 1232 C C . THR A 1 181 ? -9.045 31.777 12.733 1.00 49.62 181 THR A C 1
ATOM 1234 O O . THR A 1 181 ? -7.972 32.261 13.072 1.00 49.62 181 THR A O 1
ATOM 1237 N N . LEU A 1 182 ? -9.150 31.004 11.650 1.00 45.44 182 LEU A N 1
ATOM 1238 C CA . LEU A 1 182 ? -8.108 30.878 10.629 1.00 45.44 182 LEU A CA 1
ATOM 1239 C C . LEU A 1 182 ? -8.787 30.850 9.263 1.00 45.44 182 LEU A C 1
ATOM 1241 O O . LEU A 1 182 ? -9.152 29.787 8.782 1.00 45.44 182 LEU A O 1
ATOM 1245 N N . LEU A 1 183 ? -8.980 32.019 8.659 1.00 52.31 183 LEU A N 1
ATOM 1246 C CA . LEU A 1 183 ? -9.398 32.172 7.267 1.00 52.31 183 LEU A CA 1
ATOM 1247 C C . LEU A 1 183 ? -8.967 33.563 6.802 1.00 52.31 183 LEU A C 1
ATOM 1249 O O . LEU A 1 183 ? -9.487 34.546 7.318 1.00 52.31 183 LEU A O 1
ATOM 1253 N N . LEU A 1 184 ? -8.014 33.600 5.862 1.00 51.06 184 LEU A N 1
ATOM 1254 C CA . LEU A 1 184 ? -7.788 34.592 4.791 1.00 51.06 184 LEU A CA 1
ATOM 1255 C C . LEU A 1 184 ? -6.285 34.656 4.477 1.00 51.06 184 LEU A C 1
ATOM 1257 O O . LEU A 1 184 ? -5.516 35.184 5.273 1.00 51.06 184 LEU A O 1
ATOM 1261 N N . GLY A 1 185 ? -5.856 34.163 3.306 1.00 47.59 185 GLY A N 1
ATOM 1262 C CA . GLY A 1 185 ? -4.514 34.530 2.836 1.00 47.59 185 GLY A CA 1
ATOM 1263 C C . GLY A 1 185 ? -3.796 33.714 1.763 1.00 47.59 185 GLY A C 1
ATOM 1264 O O . GLY A 1 185 ? -2.599 33.919 1.637 1.00 47.59 185 GLY A O 1
ATOM 1265 N N . LEU A 1 186 ? -4.430 32.836 0.972 1.00 51.47 186 LEU A N 1
ATOM 1266 C CA . LEU A 1 186 ? -3.710 32.079 -0.079 1.00 51.47 186 LEU A CA 1
ATOM 1267 C C . LEU A 1 186 ? -4.327 32.199 -1.491 1.00 51.47 186 LEU A C 1
ATOM 1269 O O . LEU A 1 186 ? -4.260 31.276 -2.292 1.00 51.47 186 LEU A O 1
ATOM 1273 N N . GLY A 1 187 ? -4.928 33.348 -1.820 1.00 46.22 187 GLY A N 1
ATOM 1274 C CA . GLY A 1 187 ? -5.528 33.599 -3.144 1.00 46.22 187 GLY A CA 1
ATOM 1275 C C . GLY A 1 187 ? -4.654 34.366 -4.150 1.00 46.22 187 GLY A C 1
ATOM 1276 O O . GLY A 1 187 ? -5.010 34.441 -5.320 1.00 46.22 187 GLY A O 1
ATOM 1277 N N . ALA A 1 188 ? -3.521 34.946 -3.735 1.00 48.78 188 ALA A N 1
ATOM 1278 C CA . ALA A 1 188 ? -2.802 35.944 -4.546 1.00 48.78 188 ALA A CA 1
ATOM 1279 C C . ALA A 1 188 ? -1.469 35.473 -5.171 1.00 48.78 188 ALA A C 1
ATOM 1281 O O . ALA A 1 188 ? -0.850 36.227 -5.915 1.00 48.78 188 ALA A O 1
ATOM 1282 N N . LEU A 1 189 ? -1.018 34.237 -4.923 1.00 46.75 189 LEU A N 1
ATOM 1283 C CA . LEU A 1 189 ? 0.300 33.754 -5.383 1.00 46.75 189 LEU A CA 1
ATOM 1284 C C . LEU A 1 189 ? 0.284 32.931 -6.686 1.00 46.75 189 LEU A C 1
ATOM 1286 O O . LEU A 1 189 ? 1.345 32.599 -7.210 1.00 46.75 189 LEU A O 1
ATOM 1290 N N . LEU A 1 190 ? -0.889 32.657 -7.265 1.00 51.53 190 LEU A N 1
ATOM 1291 C CA . LEU A 1 190 ? -1.029 31.860 -8.496 1.00 51.53 190 LEU A CA 1
ATOM 1292 C C . LEU A 1 190 ? -1.145 32.683 -9.794 1.00 51.53 190 LEU A C 1
ATOM 1294 O O . LEU A 1 190 ? -1.223 32.105 -10.875 1.00 51.53 190 LEU A O 1
ATOM 1298 N N . ALA A 1 191 ? -1.085 34.017 -9.724 1.00 50.97 191 ALA A N 1
ATOM 1299 C CA . ALA A 1 191 ? -1.236 34.885 -10.898 1.00 50.97 191 ALA A CA 1
ATOM 1300 C C . ALA A 1 191 ? 0.085 35.327 -11.569 1.00 50.97 191 ALA A C 1
ATOM 1302 O O . ALA A 1 191 ? 0.033 35.972 -12.612 1.00 50.97 191 ALA A O 1
ATOM 1303 N N . LEU A 1 192 ? 1.267 34.974 -11.037 1.00 52.91 192 LEU A N 1
ATOM 1304 C CA . LEU A 1 192 ? 2.555 35.490 -11.550 1.00 52.91 192 LEU A CA 1
ATOM 1305 C C . LEU A 1 192 ? 3.428 34.505 -12.355 1.00 52.91 192 LEU A C 1
ATOM 1307 O O . LEU A 1 192 ? 4.545 34.858 -12.720 1.00 52.91 192 LEU A O 1
ATOM 1311 N N . ARG A 1 193 ? 2.960 33.293 -12.691 1.00 51.69 193 ARG A N 1
ATOM 1312 C CA . ARG A 1 193 ? 3.760 32.308 -13.467 1.00 51.69 193 ARG A CA 1
ATOM 1313 C C . ARG A 1 193 ? 3.361 32.138 -14.940 1.00 51.69 193 ARG A C 1
ATOM 1315 O O . ARG A 1 193 ? 3.675 31.117 -15.545 1.00 51.69 193 ARG A O 1
ATOM 1322 N N . ARG A 1 194 ? 2.716 33.133 -15.559 1.00 56.28 194 ARG A N 1
ATOM 1323 C CA . ARG A 1 194 ? 2.467 33.149 -17.016 1.00 56.28 194 ARG A CA 1
ATOM 1324 C C . ARG A 1 194 ? 3.174 34.311 -17.714 1.00 56.28 194 ARG A C 1
ATOM 1326 O O . ARG A 1 194 ? 2.530 35.216 -18.224 1.00 56.28 194 ARG A O 1
ATOM 1333 N N . THR A 1 195 ? 4.496 34.233 -17.807 1.00 50.06 195 THR A N 1
ATOM 1334 C CA . THR A 1 195 ? 5.267 34.916 -18.860 1.00 50.06 195 THR A CA 1
ATOM 1335 C C . THR A 1 195 ? 6.298 33.949 -19.436 1.00 50.06 195 THR A C 1
ATOM 1337 O O . THR A 1 195 ? 7.492 33.995 -19.161 1.00 50.06 195 THR A O 1
ATOM 1340 N N . VAL A 1 196 ? 5.791 33.020 -20.248 1.00 53.09 196 VAL A N 1
ATOM 1341 C CA . VAL A 1 196 ? 6.582 32.255 -21.213 1.00 53.09 196 VAL A CA 1
ATOM 1342 C C . VAL A 1 196 ? 6.851 33.167 -22.406 1.00 53.09 196 VAL A C 1
ATOM 1344 O O . VAL A 1 196 ? 5.919 33.522 -23.121 1.00 53.09 196 VAL A O 1
ATOM 1347 N N . VAL A 1 197 ? 8.117 33.503 -22.650 1.00 53.44 197 VAL A N 1
ATOM 1348 C CA . VAL A 1 197 ? 8.608 33.892 -23.979 1.00 53.44 197 VAL A CA 1
ATOM 1349 C C . VAL A 1 197 ? 9.925 33.150 -24.204 1.00 53.44 197 VAL A C 1
ATOM 1351 O O . VAL A 1 197 ? 10.944 33.489 -23.610 1.00 53.44 197 VAL A O 1
ATOM 1354 N N . ARG A 1 198 ? 9.903 32.102 -25.037 1.00 57.66 198 ARG A N 1
ATOM 1355 C CA . ARG A 1 198 ? 11.111 31.549 -25.672 1.00 57.66 198 ARG A CA 1
ATOM 1356 C C . ARG A 1 198 ? 11.245 32.195 -27.056 1.00 57.66 198 ARG A C 1
ATOM 1358 O O . ARG A 1 198 ? 10.261 32.165 -27.796 1.00 57.66 198 ARG A O 1
ATOM 1365 N N . PRO A 1 199 ? 12.409 32.748 -27.432 1.00 55.09 199 PRO A N 1
ATOM 1366 C CA . PRO A 1 199 ? 12.648 33.174 -28.801 1.00 55.09 199 PRO A CA 1
ATOM 1367 C C . PRO A 1 199 ? 12.913 31.961 -29.704 1.00 55.09 199 PRO A C 1
ATOM 1369 O O . PRO A 1 199 ? 13.561 30.991 -29.308 1.00 55.09 199 PRO A O 1
ATOM 1372 N N . ALA A 1 200 ? 12.367 32.037 -30.915 1.00 58.72 200 ALA A N 1
ATOM 1373 C CA . ALA A 1 200 ? 12.572 31.089 -31.997 1.00 58.72 200 ALA A CA 1
ATOM 1374 C C . ALA A 1 200 ? 14.039 31.095 -32.457 1.00 58.72 200 ALA A C 1
ATOM 1376 O O . ALA A 1 200 ? 14.614 32.159 -32.684 1.00 58.72 200 ALA A 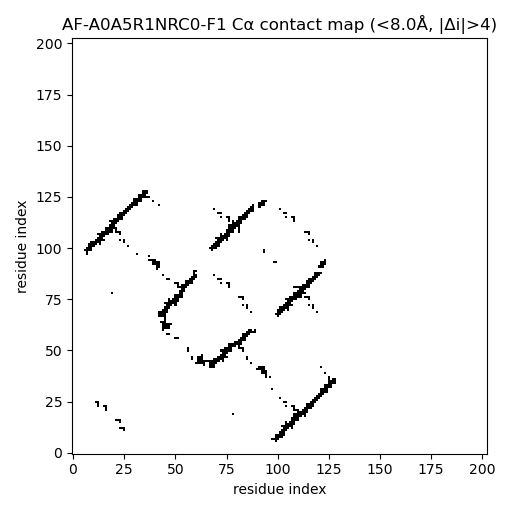O 1
ATOM 1377 N N . HIS A 1 201 ? 14.620 29.906 -32.618 1.00 56.41 201 HIS A N 1
ATOM 1378 C CA . HIS A 1 201 ? 15.905 29.720 -33.287 1.00 56.41 201 HIS A CA 1
ATOM 1379 C C . HIS A 1 201 ? 15.661 29.708 -34.801 1.00 56.41 201 HIS A C 1
ATOM 1381 O O . HIS A 1 201 ? 14.792 28.974 -35.276 1.00 56.41 201 HIS A O 1
ATOM 1387 N N . ARG A 1 202 ? 16.409 30.528 -35.541 1.00 58.31 202 ARG A N 1
ATOM 1388 C CA . ARG A 1 202 ? 16.448 30.541 -37.004 1.00 58.31 202 ARG A CA 1
ATOM 1389 C C . ARG A 1 202 ? 17.904 30.368 -37.439 1.00 58.31 202 ARG A C 1
ATOM 1391 O O . ARG A 1 202 ? 18.760 31.052 -36.885 1.00 58.31 202 ARG A O 1
ATOM 1398 N N . ASP A 1 203 ? 18.063 29.457 -38.397 1.00 62.09 203 ASP A N 1
ATOM 1399 C CA . ASP A 1 203 ? 19.246 29.038 -39.168 1.00 62.09 203 ASP A CA 1
ATOM 1400 C C . ASP A 1 203 ? 20.339 28.243 -38.429 1.00 62.09 203 ASP A C 1
ATOM 1402 O O . ASP A 1 203 ? 20.932 28.744 -37.447 1.00 62.09 203 ASP A O 1
#

Secondary structure (DSSP, 8-state):
----SPP-EEEESTT---STT-EEEEEEEEEEEEESS---EEPPEEE-TT---SSEEEEES--B-TT-SEEE-TT---STT-EEEEEE-TT-EE-SSS--EEEESTT---STT-EEEEEEEEEEEEEPPP----PPPPPPPPPPP--------------------------------PPP------SSSSSS-----PPPP--

Foldseek 3Di:
DDDPDAAAEAEPAAQEQQAAAAEAAEEDADEAEDEADWDKDWFFEAEDALADCEDEDAEVPHDHDPPTLEYEHHLAQQAYHEYEAYYEDRRAIDTPVRHHHYHYRHSYHPHHNYYYHYYYHHHYHYHYHDDDDDDDPDPDPDPDDDDDDDDDDDDDDDDDDDDDDDDDDDDDDDDDDDDDDDDDDDDPPPPPPPDDDDDDDDD

Sequence (203 aa):
MNSSKLIRTITQCNGSINVGGGNTICTVTVNNHITGATTASPATVNQCVGSGASTELDCVPLQNTTDATVTQCNNAGNGGGADVLCRVNPSATVTTEVPITVNQCNYSSNGGGSTVECATELNTIALAAEVTPTETPTPTATPTPTETALPAAADTVTAAPELAATGVDSAPLLVSVAVGTLLLGLGALLALRRTVVRPAHRD

Mean predicted aligned error: 16.89 Å